Protein AF-A0A1G3ALM8-F1 (afdb_monomer)

Solvent-accessible surface area (backbone atoms only — not comparable to full-atom values): 11057 Å² total; per-residue (Å²): 129,68,91,84,66,70,38,62,44,62,52,64,50,61,56,52,95,46,96,86,49,71,70,46,82,67,40,66,60,47,79,58,75,25,45,72,29,43,24,44,47,71,32,66,44,97,85,56,35,39,42,31,27,16,26,46,44,87,91,53,68,39,52,33,18,41,33,37,30,43,29,68,44,82,86,50,72,70,42,77,59,43,70,64,47,77,90,74,26,44,72,38,50,25,36,52,42,43,67,44,97,84,50,49,35,39,35,31,37,33,56,48,91,89,62,76,83,66,67,33,80,48,74,46,79,48,74,51,71,55,49,62,78,71,81,86,56,68,49,73,69,30,54,46,53,41,61,78,41,55,77,33,67,51,68,75,49,15,29,9,84,44,48,78,26,47,65,44,16,48,72,44,18,53,51,44,44,50,59,53,36,52,65,77,72,53,79,81,74,77,80,79,84,128

pLDDT: mean 91.27, std 8.52, range [50.59, 98.19]

Nearest PDB structures (foldseek):
  3akh-assembly1_A  TM=4.683E-01  e=4.900E-03  Streptomyces avermitilis MA-4680 = NBRC 14893
  5m8e-assembly1_B  TM=4.940E-01  e=1.100E-02  Weissella cibaria
  3k1u-assembly1_A  TM=5.328E-01  e=3.701E-02  Clostridium acetobutylicum
  5m8b-assembly1_B  TM=4.171E-01  e=3.701E-02  Levilactobacillus brevis
  9etn-assembly1_A  TM=4.104E-01  e=2.511E+00  Mus musculus

Foldseek 3Di:
DDPPAAADAFDWDWDDPDPPGDTDDTDTLDCQQHPNWHWALWDAAPQRFKIKTWTCDPPAAARTFIWMWGDQHNPDRIHRIDTPDDVQGHNWHWGNWDADNQRQKIKIWTQDPPDDPRIDIDMDTLAADQVLVPPPDNDVVSVVVLVVQAQAQPQSQQCPPHRRHNRGSYVSSVVSNVVVNCVRPDDDDPDDDD

Structure (mmCIF, N/CA/C/O backbone):
data_AF-A0A1G3ALM8-F1
#
_entry.id   AF-A0A1G3ALM8-F1
#
loop_
_atom_site.group_PDB
_atom_site.id
_atom_site.type_symbol
_atom_site.label_atom_id
_atom_site.label_alt_id
_atom_site.label_comp_id
_atom_site.label_asym_id
_atom_site.label_entity_id
_atom_site.label_seq_id
_atom_site.pdbx_PDB_ins_code
_atom_site.Cartn_x
_atom_site.Cartn_y
_atom_site.Cartn_z
_atom_site.occupancy
_atom_site.B_iso_or_equiv
_atom_site.auth_seq_id
_atom_site.auth_comp_id
_atom_site.auth_asym_id
_atom_site.auth_atom_id
_atom_site.pdbx_PDB_model_num
ATOM 1 N N . MET A 1 1 ? 12.159 -22.872 14.785 1.00 64.44 1 MET A N 1
ATOM 2 C CA . MET A 1 1 ? 10.870 -22.445 14.204 1.00 64.44 1 MET A CA 1
ATOM 3 C C . MET A 1 1 ? 9.756 -22.783 15.177 1.00 64.44 1 MET A C 1
ATOM 5 O O . MET A 1 1 ? 9.823 -23.840 15.804 1.00 64.44 1 MET A O 1
ATOM 9 N N . ARG A 1 2 ? 8.803 -21.867 15.377 1.00 76.81 2 ARG A N 1
ATOM 10 C CA . ARG A 1 2 ? 7.647 -22.077 16.263 1.00 76.81 2 ARG A CA 1
ATOM 11 C C . ARG A 1 2 ? 6.672 -23.047 15.564 1.00 76.81 2 ARG A C 1
ATOM 13 O O . ARG A 1 2 ? 6.498 -22.919 14.355 1.00 76.81 2 ARG A O 1
ATOM 20 N N . PRO A 1 3 ? 6.075 -24.037 16.254 1.00 83.25 3 PRO A N 1
ATOM 21 C CA . PRO A 1 3 ? 5.061 -24.894 15.636 1.00 83.25 3 PRO A CA 1
ATOM 22 C C . PRO A 1 3 ? 3.901 -24.064 15.063 1.00 83.25 3 PRO A C 1
ATOM 24 O O . PRO A 1 3 ? 3.449 -23.135 15.727 1.00 83.25 3 PRO A O 1
ATOM 27 N N . GLY A 1 4 ? 3.422 -24.410 13.861 1.00 81.56 4 GLY A N 1
ATOM 28 C CA . GLY A 1 4 ? 2.338 -23.690 13.170 1.00 81.56 4 GLY A CA 1
ATOM 29 C C . GLY A 1 4 ? 2.789 -22.607 12.181 1.00 81.56 4 GLY A C 1
ATOM 30 O O . GLY A 1 4 ? 1.949 -21.839 11.726 1.00 81.56 4 GLY A O 1
ATOM 31 N N . GLY A 1 5 ? 4.088 -22.540 11.875 1.00 86.19 5 GLY A N 1
ATOM 32 C CA . GLY A 1 5 ? 4.628 -21.690 10.815 1.00 86.19 5 GLY A CA 1
ATOM 33 C C . GLY A 1 5 ? 4.489 -22.271 9.404 1.00 86.19 5 GLY A C 1
ATOM 34 O O . GLY A 1 5 ? 4.246 -23.474 9.256 1.00 86.19 5 GLY A O 1
ATOM 35 N N . TYR A 1 6 ? 4.658 -21.424 8.386 1.00 85.00 6 TYR A N 1
ATOM 36 C CA . TYR A 1 6 ? 4.491 -21.784 6.968 1.00 85.00 6 TYR A CA 1
ATOM 37 C C . TYR A 1 6 ? 5.817 -21.883 6.209 1.00 85.00 6 TYR A C 1
ATOM 39 O O . TYR A 1 6 ? 5.925 -22.695 5.284 1.00 85.00 6 TYR A O 1
ATOM 47 N N . GLY A 1 7 ? 6.825 -21.119 6.630 1.00 85.56 7 GLY A N 1
ATOM 48 C CA . GLY A 1 7 ? 8.112 -21.020 5.952 1.00 85.56 7 GLY A CA 1
ATOM 49 C C . GLY A 1 7 ? 9.284 -20.897 6.915 1.00 85.56 7 GLY A C 1
ATOM 50 O O . GLY A 1 7 ? 9.378 -21.646 7.891 1.00 85.56 7 GLY A O 1
ATOM 51 N N . GLY A 1 8 ? 10.210 -19.998 6.587 1.00 88.38 8 GLY A N 1
ATOM 52 C CA . GLY A 1 8 ? 11.362 -19.681 7.423 1.00 88.38 8 GLY A CA 1
ATOM 53 C C . GLY A 1 8 ? 10.951 -18.797 8.600 1.00 88.38 8 GLY A C 1
ATOM 54 O O . GLY A 1 8 ? 10.490 -19.282 9.638 1.00 88.38 8 GLY A O 1
ATOM 55 N N . SER A 1 9 ? 11.154 -17.494 8.458 1.00 93.44 9 SER A N 1
ATOM 56 C CA . SER A 1 9 ? 10.574 -16.482 9.343 1.00 93.44 9 SER A CA 1
ATOM 57 C C . SER A 1 9 ? 9.124 -16.217 8.948 1.00 93.44 9 SER A C 1
ATOM 59 O O . SER A 1 9 ? 8.825 -16.110 7.767 1.00 93.44 9 SER A O 1
ATOM 61 N N . ASP A 1 10 ? 8.244 -16.109 9.940 1.00 95.62 10 ASP A N 1
ATOM 62 C CA . ASP A 1 10 ? 6.830 -15.789 9.746 1.00 95.62 10 ASP A CA 1
ATOM 63 C C . ASP A 1 10 ? 6.459 -14.580 10.610 1.00 95.62 10 ASP A C 1
ATOM 65 O O . ASP A 1 10 ? 7.007 -14.388 11.703 1.00 95.62 10 ASP A O 1
ATOM 69 N N . ILE A 1 11 ? 5.431 -13.854 10.187 1.00 96.00 11 ILE A N 1
ATOM 70 C CA . ILE A 1 11 ? 4.797 -12.759 10.912 1.00 96.00 11 ILE A CA 1
ATOM 71 C C . ILE A 1 11 ? 3.682 -13.315 11.809 1.00 96.00 11 ILE A C 1
ATOM 73 O O . ILE A 1 11 ? 2.795 -14.066 11.378 1.00 96.00 11 ILE A O 1
ATOM 77 N N . TRP A 1 12 ? 3.731 -12.933 13.085 1.00 95.62 12 TRP A N 1
ATOM 78 C CA . TRP A 1 12 ? 2.768 -13.304 14.121 1.00 95.62 12 TRP A CA 1
ATOM 79 C C . TRP A 1 12 ? 2.218 -12.041 14.782 1.00 95.62 12 TRP A C 1
ATOM 81 O O . TRP A 1 12 ? 2.962 -11.095 15.017 1.00 95.62 12 TRP A O 1
ATOM 91 N N . ALA A 1 13 ? 0.940 -12.048 15.153 1.00 93.94 13 ALA A N 1
ATOM 92 C CA . ALA A 1 13 ? 0.29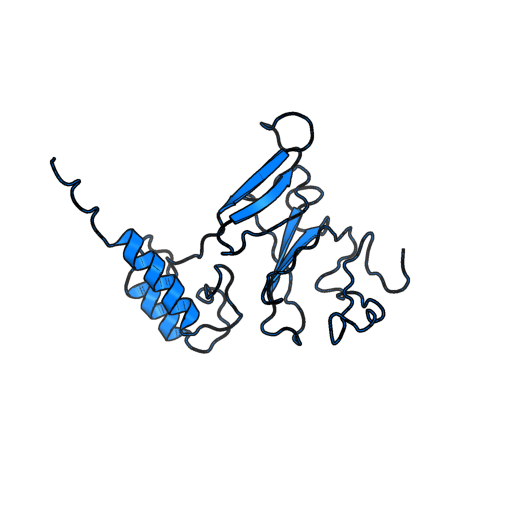4 -10.943 15.849 1.00 93.94 13 ALA A CA 1
ATOM 93 C C . ALA A 1 13 ? -0.203 -11.371 17.230 1.00 93.94 13 ALA A C 1
ATOM 95 O O . ALA A 1 13 ? -0.769 -12.449 17.402 1.00 93.94 13 ALA A O 1
ATOM 96 N N . ALA A 1 14 ? -0.027 -10.500 18.218 1.00 93.75 14 ALA A N 1
ATOM 97 C CA . ALA A 1 14 ? -0.662 -10.610 19.523 1.00 93.75 14 ALA A CA 1
ATOM 98 C C . ALA A 1 14 ? -1.429 -9.317 19.797 1.00 93.75 14 ALA A C 1
ATOM 100 O O . ALA A 1 14 ? -0.937 -8.234 19.494 1.00 93.75 14 ALA A O 1
ATOM 101 N N . GLY A 1 15 ? -2.622 -9.431 20.375 1.00 91.31 15 GLY A N 1
ATOM 102 C CA . GLY A 1 15 ? -3.427 -8.294 20.816 1.00 91.31 15 GLY A CA 1
ATOM 103 C C . GLY A 1 15 ? -3.531 -8.233 22.336 1.00 91.31 15 GLY A C 1
ATOM 104 O O . GLY A 1 15 ? -3.245 -9.207 23.034 1.00 91.31 15 GLY A O 1
ATOM 105 N N . ARG A 1 16 ? -3.972 -7.091 22.857 1.00 93.81 16 ARG A N 1
ATOM 106 C CA . ARG A 1 16 ? -4.372 -6.910 24.259 1.00 93.81 16 ARG A CA 1
ATOM 107 C C . ARG A 1 16 ? -5.546 -5.944 24.323 1.00 93.81 16 ARG A C 1
ATOM 109 O O . ARG A 1 16 ? -5.612 -5.014 23.525 1.00 93.81 16 ARG A O 1
ATOM 116 N N . ALA A 1 17 ? -6.464 -6.166 25.261 1.00 90.00 17 ALA A N 1
ATOM 117 C CA . ALA A 1 17 ? -7.690 -5.369 25.358 1.00 90.00 17 ALA A CA 1
ATOM 118 C C . ALA A 1 17 ? -7.422 -3.924 25.809 1.00 90.00 17 ALA A C 1
ATOM 120 O O . ALA A 1 17 ? -8.120 -3.001 25.401 1.00 90.00 17 ALA A O 1
ATOM 121 N N . THR A 1 18 ? -6.408 -3.725 26.655 1.00 93.75 18 THR A N 1
ATOM 122 C CA . THR A 1 18 ? -5.962 -2.407 27.120 1.00 93.75 18 THR A CA 1
ATOM 123 C C . THR A 1 18 ? -4.442 -2.391 27.265 1.00 93.75 18 THR A C 1
ATOM 125 O O . THR A 1 18 ? -3.787 -3.431 27.186 1.00 93.75 18 THR A O 1
ATOM 128 N N . THR A 1 19 ? -3.858 -1.218 27.516 1.00 93.56 19 THR A N 1
ATOM 129 C CA . THR A 1 19 ? -2.415 -1.082 27.769 1.00 93.56 19 THR A CA 1
ATOM 130 C C . THR A 1 19 ? -1.950 -1.697 29.091 1.00 93.56 19 THR A C 1
ATOM 132 O O . THR A 1 19 ? -0.745 -1.888 29.258 1.00 93.56 19 THR A O 1
ATOM 135 N N . GLU A 1 20 ? -2.879 -1.991 30.004 1.00 96.62 20 GLU A N 1
ATOM 136 C CA . GLU A 1 20 ? -2.630 -2.571 31.333 1.00 96.62 20 GLU A CA 1
ATOM 137 C C . GLU A 1 20 ? -2.718 -4.109 31.319 1.00 96.62 20 GLU A C 1
ATOM 139 O O . GLU A 1 20 ? -2.090 -4.777 32.136 1.00 96.62 20 GLU A O 1
ATOM 144 N N . GLU A 1 21 ? -3.484 -4.680 30.385 1.00 96.50 21 GLU A N 1
ATOM 145 C CA . GLU A 1 21 ? -3.683 -6.128 30.264 1.00 96.50 21 GLU A CA 1
ATOM 146 C C . GLU A 1 21 ? -2.478 -6.817 29.588 1.00 96.50 21 GLU A C 1
ATOM 148 O O . GLU A 1 21 ? -1.796 -6.212 28.744 1.00 96.50 21 GLU A O 1
ATOM 153 N N . PRO A 1 22 ? -2.201 -8.095 29.920 1.00 96.69 22 PRO A N 1
ATOM 154 C CA . PRO A 1 22 ? -1.160 -8.861 29.254 1.00 96.69 22 PRO A CA 1
ATOM 155 C C . PRO A 1 22 ? -1.497 -9.089 27.776 1.00 96.69 22 PRO A C 1
ATOM 157 O O . PRO A 1 22 ? -2.659 -9.122 27.367 1.00 96.69 22 PRO A O 1
ATOM 160 N N . TRP A 1 23 ? -0.452 -9.285 26.973 1.00 96.44 23 TRP A N 1
ATOM 161 C CA . TRP A 1 23 ? -0.603 -9.725 25.591 1.00 96.44 23 TRP A CA 1
ATOM 162 C C . TRP A 1 23 ? -1.207 -11.126 25.537 1.00 96.44 23 TRP A C 1
ATOM 164 O O . TRP A 1 23 ? -0.838 -12.005 26.319 1.00 96.44 23 TRP A O 1
ATOM 174 N N . ALA A 1 24 ? -2.118 -11.330 24.590 1.00 95.62 24 ALA A N 1
ATOM 175 C CA . ALA A 1 24 ? -2.592 -12.654 24.229 1.00 95.62 24 ALA A CA 1
ATOM 176 C C . ALA A 1 24 ? -1.456 -13.498 23.627 1.00 95.62 24 ALA A C 1
ATOM 178 O O . ALA A 1 24 ? -0.421 -12.980 23.201 1.00 95.62 24 ALA A O 1
ATOM 179 N N . GLU A 1 25 ? -1.668 -14.812 23.560 1.00 95.31 25 GLU A N 1
ATOM 180 C CA . GLU A 1 25 ? -0.763 -15.698 22.831 1.00 95.31 25 GLU A CA 1
ATOM 181 C C . GLU A 1 25 ? -0.684 -15.275 21.355 1.00 95.31 25 GLU A C 1
ATOM 183 O O . GLU A 1 25 ? -1.733 -15.124 20.722 1.00 95.31 25 GLU A O 1
ATOM 188 N N . PRO A 1 26 ? 0.523 -15.083 20.784 1.00 94.88 26 PRO A N 1
ATOM 189 C CA . PRO A 1 26 ? 0.632 -14.650 19.402 1.00 94.88 26 PRO A CA 1
ATOM 190 C C . PRO A 1 26 ? 0.090 -15.703 18.437 1.00 94.88 26 PRO A C 1
ATOM 192 O O . PRO A 1 26 ? 0.411 -16.890 18.560 1.00 94.88 26 PRO A O 1
ATOM 195 N N . VAL A 1 27 ? -0.653 -15.237 17.441 1.00 93.94 27 VAL A N 1
ATOM 196 C CA . VAL A 1 27 ? -1.278 -16.016 16.372 1.00 93.94 27 VAL A CA 1
ATOM 197 C C . VAL A 1 27 ? -0.538 -15.745 15.064 1.00 93.94 27 VAL A C 1
ATOM 199 O O . VAL A 1 27 ? -0.193 -14.605 14.765 1.00 93.94 27 VAL A O 1
ATOM 202 N N . ASN A 1 28 ? -0.255 -16.794 14.295 1.00 95.38 28 ASN A N 1
ATOM 203 C CA . ASN A 1 28 ? 0.364 -16.660 12.978 1.00 95.38 28 ASN A CA 1
ATOM 204 C C . ASN A 1 28 ? -0.626 -15.979 12.019 1.00 95.38 28 ASN A C 1
ATOM 206 O O . ASN A 1 28 ? -1.800 -16.348 12.014 1.00 95.38 28 ASN A O 1
ATOM 210 N N . LEU A 1 29 ? -0.165 -15.037 11.190 1.00 95.44 29 LEU A N 1
ATOM 211 C CA . LEU A 1 29 ? -1.030 -14.311 10.246 1.00 95.44 29 LEU A CA 1
ATOM 212 C C . LEU A 1 29 ? -1.505 -15.137 9.033 1.00 95.44 29 LEU A C 1
ATOM 214 O O . LEU A 1 29 ? -2.122 -14.605 8.113 1.00 95.44 29 LEU A O 1
ATOM 218 N N . GLY A 1 30 ? -1.271 -16.448 9.043 1.00 95.12 30 GLY A N 1
ATOM 219 C CA . GLY A 1 30 ? -1.801 -17.373 8.053 1.00 95.12 30 GLY A CA 1
ATOM 220 C C . GLY A 1 30 ? -1.021 -17.365 6.736 1.00 95.12 30 GLY A C 1
ATOM 221 O O . GLY A 1 30 ? -0.092 -16.580 6.562 1.00 95.12 30 GLY A O 1
ATOM 222 N N . PRO A 1 31 ? -1.408 -18.233 5.786 1.00 94.00 31 PRO A N 1
ATOM 223 C CA . PRO A 1 31 ? -0.676 -18.460 4.538 1.00 94.00 31 PRO A CA 1
ATOM 224 C C . PRO A 1 31 ? -0.932 -17.387 3.469 1.00 94.00 31 PRO A C 1
ATOM 226 O O . PRO A 1 31 ? -0.461 -17.516 2.343 1.00 94.00 31 PRO A O 1
ATOM 229 N N . VAL A 1 32 ? -1.757 -16.383 3.780 1.00 94.69 32 VAL A N 1
ATOM 230 C CA . VAL A 1 32 ? -1.973 -15.226 2.905 1.00 94.69 32 VAL A CA 1
ATOM 231 C C . VAL A 1 32 ? -0.867 -14.201 3.144 1.00 94.69 32 VAL A C 1
ATOM 233 O O . VAL A 1 32 ? -0.198 -13.767 2.206 1.00 94.69 32 VAL A O 1
ATOM 236 N N . VAL A 1 33 ? -0.638 -13.856 4.416 1.00 96.81 33 VAL A N 1
ATOM 237 C 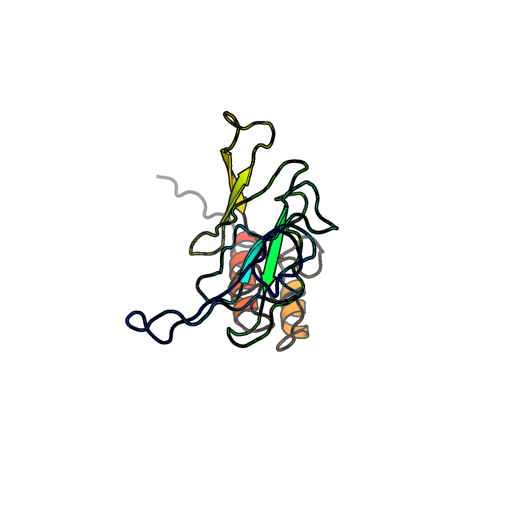CA . VAL A 1 33 ? 0.437 -12.941 4.810 1.00 96.81 33 VAL A CA 1
ATOM 238 C C . VAL A 1 33 ? 1.781 -13.649 4.829 1.00 96.81 33 VAL A C 1
ATOM 240 O O . VAL A 1 33 ? 2.737 -13.086 4.318 1.00 96.81 33 VAL A O 1
ATOM 243 N N . ASN A 1 34 ? 1.870 -14.863 5.371 1.00 96.69 34 ASN A N 1
ATOM 244 C CA . ASN A 1 34 ? 3.100 -15.653 5.371 1.00 96.69 34 ASN A CA 1
ATOM 245 C C . ASN A 1 34 ? 3.183 -16.561 4.146 1.00 96.69 34 ASN A C 1
ATOM 247 O O . ASN A 1 34 ? 2.174 -16.936 3.552 1.00 96.69 34 ASN A O 1
ATOM 251 N N . SER A 1 35 ? 4.397 -16.949 3.790 1.00 94.50 35 SER A N 1
ATOM 252 C CA . SER A 1 35 ? 4.715 -17.795 2.650 1.00 94.50 35 SER A CA 1
ATOM 253 C C . SER A 1 35 ? 5.578 -18.983 3.083 1.00 94.50 35 SER A C 1
ATOM 255 O O . SER A 1 35 ? 5.831 -19.206 4.263 1.00 94.50 35 SER A O 1
ATOM 257 N N . SER A 1 36 ? 6.041 -19.784 2.122 1.00 93.38 36 SER A N 1
ATOM 258 C CA . SER A 1 36 ? 7.055 -20.809 2.393 1.00 93.38 36 SER A CA 1
ATOM 259 C C . SER A 1 36 ? 8.476 -20.244 2.536 1.00 93.38 36 SER A C 1
ATOM 261 O O . SER A 1 36 ? 9.405 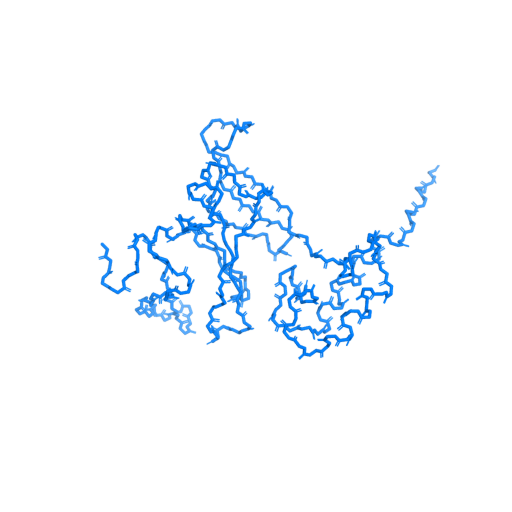-21.015 2.776 1.00 93.38 36 SER A O 1
ATOM 263 N N . ALA A 1 37 ? 8.666 -18.942 2.309 1.00 94.06 37 ALA A N 1
ATOM 264 C CA . ALA A 1 37 ? 9.950 -18.251 2.356 1.00 94.06 37 ALA A CA 1
ATOM 265 C C . ALA A 1 37 ? 10.148 -17.527 3.704 1.00 94.06 37 ALA A C 1
ATOM 267 O O . ALA A 1 37 ? 9.478 -17.847 4.682 1.00 94.06 37 ALA A O 1
ATOM 268 N N . ASP A 1 38 ? 11.111 -16.604 3.772 1.00 95.31 38 ASP A N 1
ATOM 269 C CA . ASP A 1 38 ? 11.270 -15.702 4.915 1.00 95.31 38 ASP A CA 1
ATOM 270 C C . ASP A 1 38 ? 10.371 -14.471 4.751 1.00 95.31 38 ASP A C 1
ATOM 272 O O . ASP A 1 38 ? 10.545 -13.711 3.798 1.00 95.31 38 ASP A O 1
ATOM 276 N N . ASP A 1 39 ? 9.468 -14.252 5.707 1.00 96.69 39 ASP A N 1
ATOM 277 C CA . ASP A 1 39 ? 8.572 -13.098 5.829 1.00 96.69 39 ASP A CA 1
ATOM 278 C C . ASP A 1 39 ? 8.824 -12.390 7.171 1.00 96.69 39 ASP A C 1
ATOM 280 O O . ASP A 1 39 ? 8.738 -13.004 8.238 1.00 96.69 39 ASP A O 1
ATOM 284 N N . SER A 1 40 ? 9.212 -11.110 7.145 1.00 96.19 40 SER A N 1
ATOM 285 C CA . SER A 1 40 ? 9.545 -10.350 8.366 1.00 96.19 40 SER A CA 1
ATOM 286 C C . SER A 1 40 ? 9.635 -8.837 8.113 1.00 96.19 40 SER A C 1
ATOM 288 O O . SER A 1 40 ? 9.339 -8.366 7.018 1.00 96.19 40 SER A O 1
ATOM 290 N N . GLY A 1 41 ? 10.045 -8.064 9.125 1.00 95.00 41 GLY A N 1
ATOM 291 C CA . GLY A 1 41 ? 10.275 -6.622 8.980 1.00 95.00 41 GLY A CA 1
ATOM 292 C C . GLY A 1 41 ? 8.975 -5.842 8.860 1.00 95.00 41 GLY A C 1
ATOM 293 O O . GLY A 1 41 ? 8.859 -4.945 8.036 1.00 95.00 41 GLY A O 1
ATOM 294 N N . GLU A 1 42 ? 7.974 -6.234 9.634 1.00 95.44 42 GLU A N 1
ATOM 295 C CA . GLU A 1 42 ? 6.623 -5.720 9.533 1.00 95.44 42 GLU A CA 1
ATOM 296 C C . GLU A 1 42 ? 6.470 -4.272 10.019 1.00 95.44 42 GLU A C 1
ATOM 298 O O . GLU A 1 42 ? 7.040 -3.844 11.026 1.00 95.44 42 GLU A O 1
ATOM 303 N N . PHE A 1 43 ? 5.600 -3.540 9.331 1.00 97.00 43 PHE A N 1
ATOM 304 C CA . PHE A 1 43 ? 5.057 -2.257 9.739 1.00 97.00 43 PHE A CA 1
ATOM 305 C C . PHE A 1 43 ? 3.555 -2.242 9.470 1.00 97.00 43 PHE A C 1
ATOM 307 O O . PHE A 1 43 ? 3.115 -2.487 8.349 1.00 97.00 43 PHE A O 1
ATOM 314 N N . ILE A 1 44 ? 2.764 -1.935 10.495 1.00 94.94 44 ILE A N 1
ATOM 315 C CA . ILE A 1 44 ? 1.317 -1.769 10.372 1.00 94.94 44 ILE A CA 1
ATOM 316 C C . ILE A 1 44 ? 0.965 -0.281 10.436 1.00 94.94 44 ILE A C 1
ATOM 318 O O . ILE A 1 44 ? 1.502 0.451 11.273 1.00 94.94 44 ILE A O 1
ATOM 322 N N . SER A 1 45 ? 0.079 0.172 9.552 1.00 92.56 45 SER A N 1
ATOM 323 C CA . SER A 1 45 ? -0.425 1.546 9.545 1.00 92.56 45 SER A CA 1
ATOM 324 C C . SER A 1 45 ? -1.145 1.893 10.852 1.00 92.56 45 SER A C 1
ATOM 326 O O . SER A 1 45 ? -1.607 1.021 11.590 1.00 92.56 45 SER A O 1
ATOM 328 N N . GLY A 1 46 ? -1.259 3.192 11.150 1.00 88.94 46 GLY A N 1
ATOM 329 C CA . GLY A 1 46 ? -1.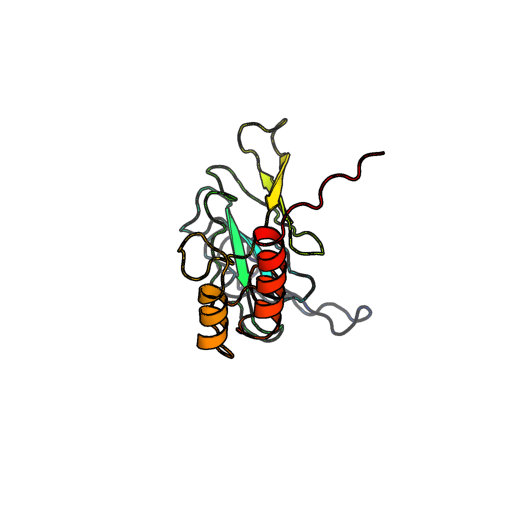857 3.669 12.404 1.00 88.94 46 GLY A CA 1
ATOM 330 C C . GLY A 1 46 ? -3.330 3.284 12.594 1.00 88.94 46 GLY A C 1
ATOM 331 O O . GLY A 1 46 ? -3.782 3.155 13.729 1.00 88.94 46 GLY A O 1
ATOM 332 N N . ASP A 1 47 ? -4.062 3.067 11.500 1.00 88.69 47 ASP A N 1
ATOM 333 C CA . ASP A 1 47 ? -5.441 2.562 11.490 1.00 88.69 47 ASP A CA 1
ATOM 334 C C . ASP A 1 47 ? -5.534 1.024 11.538 1.00 88.69 47 ASP A C 1
ATOM 336 O O . ASP A 1 47 ? -6.617 0.471 11.728 1.00 88.69 47 ASP A O 1
ATOM 340 N N . GLY A 1 48 ? -4.409 0.317 11.408 1.00 92.00 48 GLY A N 1
ATOM 341 C CA . GLY A 1 48 ? -4.362 -1.139 11.406 1.00 92.00 48 GLY A CA 1
ATOM 342 C C . GLY A 1 48 ? -4.835 -1.798 10.107 1.00 92.00 48 GLY A C 1
ATOM 343 O O . GLY A 1 48 ? -5.059 -3.013 10.125 1.00 92.00 48 GLY A O 1
ATOM 344 N N . LEU A 1 49 ? -5.027 -1.039 9.022 1.00 91.75 49 LEU A N 1
ATOM 345 C CA . LEU A 1 49 ? -5.654 -1.506 7.776 1.00 91.75 49 LEU A CA 1
ATOM 346 C C . LEU A 1 49 ? -4.661 -1.835 6.657 1.00 91.75 49 LEU A C 1
ATOM 348 O O . LEU A 1 49 ? -5.017 -2.544 5.720 1.00 91.75 49 LEU A O 1
ATOM 352 N N . ALA A 1 50 ? -3.410 -1.398 6.778 1.00 93.31 50 ALA A N 1
ATOM 353 C CA . ALA A 1 50 ? -2.330 -1.729 5.862 1.00 93.31 50 ALA A CA 1
ATOM 354 C C . ALA A 1 50 ? -1.146 -2.344 6.614 1.00 93.31 50 ALA A C 1
ATOM 356 O O . ALA A 1 50 ? -0.717 -1.845 7.656 1.00 93.31 50 ALA A O 1
ATOM 357 N N . LEU A 1 51 ? -0.605 -3.427 6.065 1.00 96.50 51 LEU A N 1
ATOM 358 C CA . LEU A 1 51 ? 0.584 -4.110 6.553 1.00 96.50 51 LEU A CA 1
ATOM 359 C C . LEU A 1 51 ? 1.639 -4.109 5.453 1.00 96.50 51 LEU A C 1
ATOM 361 O O . LEU A 1 51 ? 1.422 -4.650 4.370 1.00 96.50 51 LEU A O 1
ATOM 365 N N . PHE A 1 52 ? 2.793 -3.546 5.772 1.00 97.44 52 PHE A N 1
ATOM 366 C CA . PHE A 1 52 ? 3.998 -3.577 4.963 1.00 97.44 52 PHE A CA 1
ATOM 367 C C . PHE A 1 52 ? 4.984 -4.539 5.600 1.00 97.44 52 PHE A C 1
ATOM 369 O O . PHE A 1 52 ? 5.074 -4.620 6.823 1.00 97.44 52 PHE A O 1
ATOM 376 N N . PHE A 1 53 ? 5.717 -5.280 4.789 1.00 98.19 53 PHE A N 1
ATOM 377 C CA . PHE A 1 53 ? 6.720 -6.226 5.263 1.00 98.19 53 PHE A CA 1
ATOM 378 C C . PHE A 1 53 ? 7.708 -6.522 4.139 1.00 98.19 53 PHE A C 1
ATOM 380 O O . PHE A 1 53 ? 7.445 -6.201 2.978 1.00 98.19 53 PHE A O 1
ATOM 387 N N . HIS A 1 54 ? 8.840 -7.143 4.461 1.00 97.75 54 HIS A N 1
ATOM 388 C CA . HIS A 1 54 ? 9.729 -7.698 3.446 1.00 97.75 54 HIS A CA 1
ATOM 389 C C . HIS A 1 54 ? 9.602 -9.219 3.364 1.00 97.75 54 HIS A C 1
ATOM 391 O O . HIS A 1 54 ? 9.288 -9.897 4.347 1.00 97.75 54 HIS A O 1
ATOM 397 N N . SER A 1 55 ? 9.850 -9.772 2.183 1.00 97.56 55 SER A N 1
ATOM 398 C CA . SER A 1 55 ? 9.667 -11.194 1.915 1.00 97.56 55 SER A CA 1
ATOM 399 C C . SER A 1 55 ? 10.625 -11.711 0.850 1.00 97.56 55 SER A C 1
ATOM 401 O O . SER A 1 55 ? 10.905 -11.005 -0.114 1.00 97.56 55 SER A O 1
ATOM 403 N N . MET A 1 56 ? 11.070 -12.960 1.006 1.00 96.12 56 MET A N 1
ATOM 404 C CA . MET A 1 56 ? 11.745 -13.738 -0.046 1.00 96.12 56 MET A CA 1
ATOM 405 C C . MET A 1 56 ? 10.771 -14.615 -0.857 1.00 96.12 56 MET A C 1
ATOM 407 O O . MET A 1 56 ? 11.170 -15.628 -1.445 1.00 96.12 56 MET A O 1
ATOM 411 N N . ARG A 1 57 ? 9.467 -14.315 -0.827 1.00 94.75 57 ARG A N 1
ATOM 412 C CA . ARG A 1 57 ? 8.472 -15.071 -1.595 1.00 94.75 57 ARG A CA 1
ATOM 413 C C . ARG A 1 57 ? 8.745 -14.990 -3.105 1.00 94.75 57 ARG A C 1
ATOM 415 O O . ARG A 1 57 ? 9.356 -14.028 -3.571 1.00 94.75 57 ARG A O 1
ATOM 422 N N . PRO A 1 58 ? 8.268 -15.978 -3.887 1.00 91.56 58 PRO A N 1
ATOM 423 C CA . PRO A 1 58 ? 8.302 -15.898 -5.344 1.00 91.56 58 PRO A CA 1
ATOM 424 C C . PRO A 1 58 ? 7.636 -14.617 -5.872 1.00 91.56 58 PRO A C 1
ATOM 426 O O . PRO A 1 58 ? 6.818 -14.014 -5.185 1.00 91.56 58 PRO A O 1
ATOM 429 N N . ASP A 1 59 ? 7.973 -14.232 -7.102 1.00 88.50 59 ASP A N 1
ATOM 430 C CA . ASP A 1 59 ? 7.496 -13.008 -7.776 1.00 88.50 59 ASP A CA 1
ATOM 431 C C . ASP A 1 59 ? 8.071 -11.690 -7.214 1.00 88.50 59 ASP A C 1
ATOM 433 O O . ASP A 1 59 ? 7.624 -10.597 -7.563 1.00 88.50 59 ASP A O 1
ATOM 437 N N . GLY A 1 60 ? 9.114 -11.804 -6.389 1.00 86.69 60 GLY A N 1
ATOM 438 C CA . GLY A 1 60 ? 10.014 -10.719 -6.015 1.00 86.69 60 GLY A CA 1
ATOM 439 C C . GLY A 1 60 ? 10.978 -10.278 -7.132 1.00 86.69 60 GLY A C 1
ATOM 440 O O . GLY A 1 60 ? 11.128 -10.944 -8.160 1.00 86.69 60 GLY A O 1
ATOM 441 N N . SER A 1 61 ? 11.638 -9.138 -6.925 1.00 84.81 61 SER A N 1
ATOM 442 C CA . SER A 1 61 ? 12.672 -8.566 -7.801 1.00 84.81 61 SER A CA 1
ATOM 443 C C . SER A 1 61 ? 14.101 -8.912 -7.357 1.00 84.81 61 SER A C 1
ATOM 445 O O . SER A 1 61 ? 15.032 -8.780 -8.160 1.00 84.81 61 SER A O 1
ATOM 447 N N . GLY A 1 62 ? 14.280 -9.378 -6.119 1.00 82.44 62 GLY A N 1
ATOM 448 C CA . GLY A 1 62 ? 15.579 -9.615 -5.499 1.00 82.44 62 GLY A CA 1
ATOM 449 C C . GLY A 1 62 ? 15.551 -10.730 -4.455 1.00 82.44 62 GLY A C 1
ATOM 450 O O . GLY A 1 62 ? 14.933 -11.776 -4.655 1.00 82.44 62 GLY A O 1
ATOM 451 N N . ALA A 1 63 ? 16.316 -10.539 -3.377 1.00 88.06 63 ALA A N 1
ATOM 452 C CA . ALA A 1 63 ? 16.331 -11.448 -2.235 1.00 88.06 63 ALA A CA 1
ATOM 453 C C . ALA A 1 63 ? 15.164 -11.114 -1.296 1.00 88.06 63 ALA A C 1
ATOM 455 O O . ALA A 1 63 ? 14.080 -11.664 -1.471 1.00 88.06 63 ALA A O 1
ATOM 456 N N . HIS A 1 64 ? 15.347 -10.215 -0.329 1.00 96.25 64 HIS A N 1
ATOM 457 C CA . HIS A 1 64 ? 14.210 -9.613 0.364 1.00 96.25 64 HIS A CA 1
ATOM 458 C C . HIS A 1 64 ? 13.636 -8.455 -0.450 1.00 96.25 64 HIS A C 1
ATOM 460 O O . HIS A 1 64 ? 14.345 -7.495 -0.728 1.00 96.25 64 HIS A O 1
ATOM 466 N N . ASP A 1 65 ? 12.349 -8.526 -0.768 1.00 97.38 65 ASP A N 1
ATOM 467 C CA . ASP A 1 65 ? 11.600 -7.446 -1.408 1.00 97.38 65 ASP A CA 1
ATOM 468 C C . ASP A 1 65 ? 10.525 -6.906 -0.473 1.00 97.38 65 ASP A C 1
ATOM 470 O O . ASP A 1 65 ? 10.011 -7.650 0.358 1.00 97.38 65 ASP A O 1
ATOM 474 N N . MET A 1 66 ? 10.120 -5.651 -0.645 1.00 97.31 66 MET A N 1
ATOM 475 C CA . MET A 1 66 ? 8.993 -5.045 0.059 1.00 97.31 66 MET A CA 1
ATOM 476 C C . MET A 1 66 ? 7.651 -5.416 -0.577 1.00 97.31 66 MET A C 1
ATOM 478 O O . MET A 1 66 ? 7.455 -5.326 -1.796 1.00 97.31 66 MET A O 1
ATOM 482 N N . TRP A 1 67 ? 6.709 -5.770 0.290 1.00 97.38 67 TRP A N 1
ATOM 483 C CA . TRP A 1 67 ? 5.339 -6.148 -0.026 1.00 97.38 67 TRP A CA 1
ATOM 484 C C . TRP A 1 67 ? 4.364 -5.395 0.868 1.00 97.38 67 TRP A C 1
ATOM 486 O O . TRP A 1 67 ? 4.706 -4.951 1.967 1.00 97.38 67 TRP A O 1
ATOM 496 N N . MET A 1 68 ? 3.131 -5.288 0.393 1.00 95.88 68 MET A N 1
ATOM 497 C CA . MET A 1 68 ? 2.041 -4.647 1.108 1.00 95.88 68 MET A CA 1
ATOM 498 C C . MET A 1 68 ? 0.770 -5.472 0.990 1.00 95.88 68 MET A C 1
ATOM 500 O O . MET A 1 68 ? 0.480 -6.024 -0.065 1.00 95.88 68 MET A O 1
ATOM 504 N N . THR A 1 69 ? -0.021 -5.519 2.053 1.00 95.06 69 THR A N 1
ATOM 505 C CA . THR A 1 69 ? -1.395 -6.013 2.011 1.00 95.06 69 THR A CA 1
ATOM 506 C C . THR A 1 69 ? -2.326 -5.092 2.780 1.00 95.06 69 THR A C 1
ATOM 508 O O . THR A 1 69 ? -1.918 -4.448 3.747 1.00 95.06 69 THR A O 1
ATOM 511 N N . THR A 1 70 ? -3.588 -5.062 2.371 1.00 93.31 70 THR A N 1
ATOM 512 C CA . THR A 1 70 ? -4.649 -4.291 3.018 1.00 93.31 70 THR A CA 1
ATOM 513 C C . THR A 1 70 ? -5.736 -5.202 3.572 1.00 93.31 70 THR A C 1
ATOM 515 O O . THR A 1 70 ? -5.799 -6.396 3.262 1.00 93.31 70 THR A O 1
ATOM 518 N N . ARG A 1 71 ? -6.586 -4.632 4.418 1.00 91.25 71 ARG A N 1
ATOM 519 C CA . ARG A 1 71 ? -7.863 -5.189 4.859 1.00 91.25 71 ARG A CA 1
ATOM 520 C C . ARG A 1 71 ? -8.819 -4.041 5.138 1.00 91.25 71 ARG A C 1
ATOM 522 O O . ARG A 1 71 ? -8.383 -2.939 5.458 1.00 91.25 71 ARG A O 1
ATOM 529 N N . ARG A 1 72 ? -10.116 -4.310 5.055 1.00 85.69 72 ARG A N 1
ATOM 530 C CA . ARG A 1 72 ? -11.139 -3.269 5.173 1.00 85.69 72 ARG A CA 1
ATOM 531 C C . ARG A 1 72 ? -11.406 -2.852 6.620 1.00 85.69 72 ARG A C 1
ATOM 533 O O . ARG A 1 72 ? -11.635 -1.682 6.908 1.00 85.69 72 ARG A O 1
ATOM 540 N N . THR A 1 73 ? -11.382 -3.801 7.546 1.00 89.38 73 THR A N 1
ATOM 541 C CA . THR A 1 73 ? -11.513 -3.543 8.983 1.00 89.38 73 THR A CA 1
ATOM 542 C C . THR A 1 73 ? -10.472 -4.331 9.767 1.00 89.38 73 THR A C 1
ATOM 544 O O . THR A 1 73 ? -9.869 -5.276 9.261 1.00 89.38 73 THR A O 1
ATOM 547 N N . THR A 1 74 ? -10.260 -3.979 11.037 1.00 91.31 74 THR A N 1
ATOM 548 C CA . THR A 1 74 ? -9.301 -4.692 11.894 1.00 91.31 74 THR A CA 1
ATOM 549 C C . THR A 1 74 ? -9.697 -6.134 12.220 1.00 91.31 74 THR A C 1
ATOM 551 O O . THR A 1 74 ? -8.856 -6.877 12.730 1.00 91.31 74 THR A O 1
ATOM 554 N N . ASP A 1 75 ? -10.942 -6.514 11.929 1.00 91.25 75 ASP A N 1
ATOM 555 C CA . ASP A 1 75 ? -11.481 -7.859 12.137 1.00 91.25 75 ASP A CA 1
ATOM 556 C C . ASP A 1 75 ? -11.500 -8.696 10.847 1.00 91.25 75 ASP A C 1
ATOM 558 O O . ASP A 1 75 ? -11.697 -9.908 10.917 1.00 91.25 75 ASP A O 1
ATOM 562 N N . ASP A 1 76 ? -11.283 -8.069 9.685 1.00 92.19 76 ASP A N 1
ATOM 563 C CA . ASP A 1 76 ? -11.229 -8.766 8.402 1.00 92.19 76 ASP A CA 1
ATOM 564 C C . ASP A 1 76 ? -9.882 -9.470 8.197 1.00 92.19 76 ASP A C 1
ATOM 566 O O . ASP A 1 76 ? -8.834 -9.061 8.720 1.00 92.19 76 ASP A O 1
ATOM 570 N N . ASP A 1 77 ? -9.922 -10.519 7.375 1.00 93.50 77 ASP A N 1
ATOM 571 C CA . ASP A 1 77 ? -8.726 -11.176 6.865 1.00 93.50 77 ASP A CA 1
ATOM 572 C C . ASP A 1 77 ? -7.914 -10.220 5.975 1.00 93.50 77 ASP A C 1
ATOM 574 O O . ASP A 1 77 ? -8.447 -9.321 5.320 1.00 93.50 77 ASP A O 1
ATOM 578 N N . TRP A 1 78 ? -6.600 -10.433 5.937 1.00 95.31 78 TRP A N 1
ATOM 579 C CA . TRP A 1 78 ? -5.717 -9.725 5.015 1.00 95.31 78 TRP A CA 1
ATOM 580 C C . TRP A 1 78 ? -5.955 -10.171 3.570 1.00 95.31 78 TRP A C 1
ATOM 582 O O . TRP A 1 78 ? -6.166 -11.356 3.302 1.00 95.31 78 TRP A O 1
ATOM 592 N N . ASN A 1 79 ? -5.860 -9.226 2.636 1.00 93.75 79 ASN A N 1
ATOM 593 C CA . ASN A 1 79 ? -5.861 -9.499 1.203 1.00 93.75 79 ASN A CA 1
ATOM 594 C C . ASN A 1 79 ? -4.561 -10.183 0.738 1.00 93.75 79 ASN A C 1
ATOM 596 O O . ASN A 1 79 ? -3.614 -10.382 1.497 1.00 93.75 79 ASN A O 1
ATOM 600 N N . ILE A 1 80 ? -4.515 -10.575 -0.538 1.00 94.19 80 ILE A N 1
ATOM 601 C CA . ILE A 1 80 ? -3.286 -11.099 -1.145 1.00 94.19 80 ILE A CA 1
ATOM 602 C C . ILE A 1 80 ? -2.255 -9.960 -1.220 1.00 94.19 80 ILE A C 1
ATOM 604 O O . ILE A 1 80 ? -2.568 -8.922 -1.808 1.00 94.19 80 ILE A O 1
ATOM 608 N N . PRO A 1 81 ? -1.035 -10.137 -0.680 1.00 95.75 81 PRO A N 1
ATOM 609 C CA . PRO A 1 81 ? -0.027 -9.090 -0.727 1.00 95.75 81 PRO A CA 1
ATOM 610 C C . PRO A 1 81 ? 0.449 -8.777 -2.148 1.00 95.75 81 PRO A C 1
ATOM 612 O O . PRO A 1 81 ? 0.649 -9.679 -2.964 1.00 95.75 81 PRO A O 1
ATOM 615 N N . VAL A 1 82 ? 0.707 -7.500 -2.408 1.00 93.88 82 VAL A N 1
ATOM 616 C CA . VAL A 1 82 ? 1.253 -6.974 -3.661 1.00 93.88 82 VAL A CA 1
ATOM 617 C C . VAL A 1 82 ? 2.716 -6.572 -3.484 1.00 93.88 82 VAL A C 1
ATOM 619 O O . VAL A 1 82 ? 3.105 -6.027 -2.449 1.00 93.88 82 VAL A O 1
ATOM 622 N N . ASN A 1 83 ? 3.542 -6.853 -4.493 1.00 95.56 83 ASN A N 1
ATOM 623 C CA . ASN A 1 83 ? 4.932 -6.401 -4.535 1.00 95.56 83 ASN A CA 1
ATOM 624 C C . ASN A 1 83 ? 4.966 -4.901 -4.864 1.00 95.56 83 ASN A C 1
ATOM 626 O O . ASN A 1 83 ? 4.249 -4.460 -5.763 1.00 95.56 83 ASN A O 1
ATOM 630 N N . LEU A 1 84 ? 5.820 -4.123 -4.191 1.00 94.56 84 LEU A N 1
ATOM 631 C CA . LEU A 1 84 ? 5.909 -2.669 -4.411 1.00 94.56 84 LEU A CA 1
ATOM 632 C C . LEU A 1 84 ? 6.625 -2.258 -5.714 1.00 94.56 84 LEU A C 1
ATOM 634 O O . LEU A 1 84 ? 6.777 -1.071 -6.003 1.00 94.56 84 LEU A O 1
ATOM 638 N N . GLY A 1 85 ? 7.036 -3.232 -6.527 1.00 93.38 85 GLY A N 1
ATOM 639 C CA . GLY A 1 85 ? 7.545 -3.024 -7.875 1.00 93.38 85 GLY A CA 1
ATOM 640 C C . GLY A 1 85 ? 8.954 -2.422 -7.933 1.00 93.38 85 GLY A C 1
ATOM 641 O O . GLY A 1 85 ? 9.557 -2.103 -6.910 1.00 93.38 85 GLY A O 1
ATOM 642 N N . PRO A 1 86 ? 9.499 -2.238 -9.149 1.00 92.06 86 PRO A N 1
ATOM 643 C CA . PRO A 1 86 ? 10.922 -1.956 -9.372 1.00 92.06 86 PRO A CA 1
ATOM 644 C C . PRO A 1 86 ? 11.360 -0.528 -9.006 1.00 92.06 86 PRO A C 1
ATOM 646 O O . PRO A 1 86 ? 12.549 -0.214 -9.037 1.00 92.06 86 PRO A O 1
ATOM 649 N N . THR A 1 87 ? 10.415 0.364 -8.697 1.00 88.81 87 THR A N 1
ATOM 650 C CA . THR A 1 87 ? 10.724 1.702 -8.166 1.00 88.81 87 THR A CA 1
ATOM 651 C C . THR A 1 87 ? 11.233 1.608 -6.729 1.00 88.81 87 THR A C 1
ATOM 653 O O . THR A 1 87 ? 12.112 2.365 -6.315 1.00 88.81 87 THR A O 1
ATOM 656 N N . VAL A 1 88 ? 10.668 0.669 -5.972 1.00 94.38 88 VAL A N 1
ATOM 657 C CA . VAL A 1 88 ? 10.929 0.465 -4.550 1.00 94.38 88 VAL A CA 1
ATOM 658 C C . VAL A 1 88 ? 11.888 -0.707 -4.366 1.00 94.38 88 VAL A C 1
ATOM 660 O O . VAL A 1 88 ? 12.918 -0.543 -3.717 1.00 94.38 88 VAL A O 1
ATOM 663 N N . ASN A 1 89 ? 11.602 -1.835 -5.011 1.00 96.31 89 ASN A N 1
ATOM 664 C CA . ASN A 1 89 ? 12.385 -3.062 -4.959 1.00 96.31 89 ASN A CA 1
ATOM 665 C C . ASN A 1 89 ? 13.473 -3.111 -6.033 1.00 96.31 89 ASN A C 1
ATOM 667 O O . ASN A 1 89 ? 13.310 -2.635 -7.157 1.00 96.31 89 ASN A O 1
ATOM 671 N N . THR A 1 90 ? 14.598 -3.716 -5.686 1.00 94.25 90 THR A N 1
ATOM 672 C CA . THR A 1 90 ? 15.785 -3.858 -6.523 1.00 94.25 90 THR A CA 1
ATOM 673 C C . THR A 1 90 ? 16.272 -5.304 -6.515 1.00 94.25 90 THR A C 1
ATOM 675 O O . THR A 1 90 ? 15.677 -6.179 -5.906 1.00 94.25 90 THR A O 1
ATOM 678 N N . ALA A 1 91 ? 17.381 -5.579 -7.204 1.00 93.44 91 ALA A N 1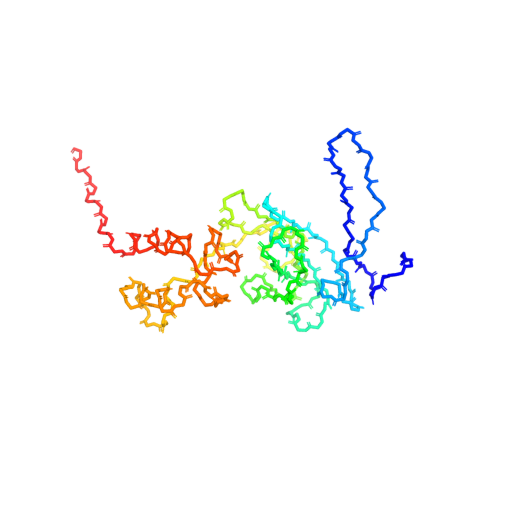
ATOM 679 C CA . ALA A 1 91 ? 18.033 -6.887 -7.115 1.00 93.44 91 ALA A CA 1
ATOM 680 C C . ALA A 1 91 ? 18.768 -7.112 -5.772 1.00 93.44 91 ALA A C 1
ATOM 682 O O . ALA A 1 91 ? 19.257 -8.215 -5.522 1.00 93.44 91 ALA A O 1
ATOM 683 N N . SER A 1 92 ? 18.913 -6.063 -4.955 1.00 93.88 92 SER A N 1
ATOM 684 C CA . SER A 1 92 ? 19.489 -6.119 -3.609 1.00 93.88 92 SER A CA 1
ATOM 685 C C . SER A 1 92 ? 18.412 -6.446 -2.567 1.00 93.88 92 SER A C 1
ATOM 687 O O . SER A 1 92 ? 17.237 -6.530 -2.895 1.00 93.88 92 SER A O 1
ATOM 689 N N . ASP A 1 93 ? 18.810 -6.617 -1.305 1.00 96.06 93 ASP A N 1
ATOM 690 C CA . ASP A 1 93 ? 17.854 -6.686 -0.198 1.00 96.06 93 ASP A CA 1
ATOM 691 C C . ASP A 1 93 ? 17.191 -5.328 0.053 1.00 96.06 93 ASP A C 1
ATOM 693 O O . ASP A 1 93 ? 17.865 -4.309 0.205 1.00 96.06 93 ASP A O 1
ATOM 697 N N . ASP A 1 94 ? 15.874 -5.330 0.169 1.00 96.69 94 ASP A N 1
ATOM 698 C CA . ASP A 1 94 ? 15.047 -4.165 0.428 1.00 96.69 94 ASP A CA 1
ATOM 699 C C . ASP A 1 94 ? 14.122 -4.470 1.608 1.00 96.69 94 ASP A C 1
ATOM 701 O O . ASP A 1 94 ? 13.195 -5.277 1.520 1.00 96.69 94 ASP A O 1
ATOM 705 N N . ILE A 1 95 ? 14.449 -3.879 2.761 1.00 97.25 95 ILE A N 1
ATOM 706 C CA . ILE A 1 95 ? 13.981 -4.362 4.066 1.00 97.25 95 ILE A CA 1
ATOM 707 C C . ILE A 1 95 ? 13.491 -3.245 4.985 1.00 97.25 95 ILE A C 1
ATOM 709 O O . ILE A 1 95 ? 13.821 -2.071 4.806 1.00 97.25 95 ILE A O 1
ATOM 713 N N . MET A 1 96 ? 12.796 -3.648 6.050 1.00 96.88 96 MET A N 1
ATOM 714 C CA . MET A 1 96 ? 12.368 -2.787 7.161 1.00 96.88 96 MET A CA 1
ATOM 715 C C . MET A 1 96 ? 11.535 -1.574 6.701 1.00 96.88 96 MET A C 1
ATOM 717 O O . MET A 1 96 ? 11.922 -0.434 6.980 1.00 96.88 96 MET A O 1
ATOM 721 N N . PRO A 1 97 ? 10.414 -1.795 5.987 1.00 97.19 97 PRO A N 1
ATOM 722 C CA . PRO A 1 97 ? 9.509 -0.722 5.601 1.00 97.19 97 PRO A CA 1
ATOM 723 C C . PRO A 1 97 ? 8.999 0.058 6.817 1.00 97.19 97 PRO A C 1
ATOM 725 O O . PRO A 1 97 ? 8.714 -0.496 7.878 1.00 97.19 97 PRO A O 1
ATOM 728 N N . ASN A 1 98 ? 8.841 1.365 6.649 1.00 96.56 98 ASN A N 1
ATOM 729 C CA . ASN A 1 98 ? 8.207 2.250 7.615 1.00 96.56 98 ASN A CA 1
ATOM 730 C C . ASN A 1 98 ? 7.542 3.409 6.882 1.00 96.56 98 ASN A C 1
ATOM 732 O O . ASN A 1 98 ? 8.088 3.896 5.900 1.00 96.56 98 ASN A O 1
ATOM 736 N N . ILE A 1 99 ? 6.389 3.872 7.348 1.00 94.75 99 ILE A N 1
ATOM 737 C CA . ILE A 1 99 ? 5.645 4.916 6.642 1.00 94.75 99 ILE A CA 1
ATOM 738 C C . ILE A 1 99 ? 5.503 6.155 7.508 1.00 94.75 99 ILE A C 1
ATOM 740 O O . ILE A 1 99 ? 5.309 6.066 8.723 1.00 94.75 99 ILE A O 1
ATOM 744 N N . SER A 1 100 ? 5.609 7.319 6.868 1.00 93.62 100 SER A N 1
ATOM 745 C CA . SER A 1 100 ? 5.361 8.608 7.502 1.00 93.62 100 SER A CA 1
ATOM 746 C C . SER A 1 100 ? 3.947 8.683 8.086 1.00 93.62 100 SER A C 1
ATOM 748 O O . SER A 1 100 ? 3.020 8.017 7.638 1.00 93.62 100 SER A O 1
ATOM 750 N N . ALA A 1 101 ? 3.751 9.513 9.110 1.00 89.06 101 ALA A N 1
ATOM 751 C CA . ALA A 1 101 ? 2.460 9.595 9.801 1.00 89.06 101 ALA A CA 1
ATOM 752 C C . ALA A 1 101 ? 1.293 10.041 8.893 1.00 89.06 101 ALA A C 1
ATOM 754 O O . ALA A 1 101 ? 0.145 9.709 9.172 1.00 89.06 101 ALA A O 1
ATOM 755 N N . ASP A 1 102 ? 1.589 10.786 7.829 1.00 86.88 102 ASP A N 1
ATOM 756 C CA . ASP A 1 102 ? 0.650 11.222 6.788 1.00 86.88 102 ASP A CA 1
ATOM 757 C C . ASP A 1 102 ? 0.557 10.240 5.603 1.00 86.88 102 ASP A C 1
ATOM 759 O O . ASP A 1 102 ? -0.185 10.485 4.658 1.00 86.88 102 ASP A O 1
ATOM 763 N N . GLY A 1 103 ? 1.330 9.152 5.638 1.00 88.19 103 GLY A N 1
ATOM 764 C CA . GLY A 1 103 ? 1.449 8.122 4.608 1.00 88.19 103 GLY A CA 1
ATOM 765 C C . GLY A 1 103 ? 1.855 8.579 3.219 1.00 88.19 103 GLY A C 1
ATOM 766 O O . GLY A 1 103 ? 1.588 7.868 2.255 1.00 88.19 103 GLY A O 1
ATOM 767 N N . SER A 1 104 ? 2.529 9.722 3.120 1.00 90.25 104 SER A N 1
ATOM 768 C CA . SER A 1 104 ? 3.074 10.237 1.863 1.00 90.25 104 SER A CA 1
ATOM 769 C C . SER A 1 104 ? 4.463 9.680 1.523 1.00 90.25 104 SER A C 1
ATOM 771 O O . SER A 1 104 ? 4.906 9.791 0.379 1.00 90.25 104 SER A O 1
ATOM 773 N N . VAL A 1 105 ? 5.168 9.072 2.487 1.00 94.94 105 VAL A N 1
ATOM 774 C CA . VAL A 1 105 ? 6.547 8.593 2.312 1.00 94.94 105 VAL A CA 1
ATOM 775 C C . VAL A 1 105 ? 6.737 7.199 2.905 1.00 94.94 105 VAL A C 1
ATOM 777 O O . VAL A 1 105 ? 6.439 6.961 4.076 1.00 94.94 105 VAL A O 1
ATOM 780 N N . LEU A 1 106 ? 7.317 6.302 2.106 1.00 96.44 106 LEU A N 1
ATOM 781 C CA . LEU A 1 106 ? 7.877 5.026 2.540 1.00 96.44 106 LEU A CA 1
ATOM 782 C C . LEU A 1 106 ? 9.374 5.195 2.808 1.00 96.44 106 LEU A C 1
ATOM 784 O O . LEU A 1 106 ? 10.116 5.605 1.919 1.00 96.44 106 LEU A O 1
ATOM 788 N N . TYR A 1 107 ? 9.824 4.820 3.998 1.00 97.38 107 TYR A N 1
ATOM 789 C CA . TYR A 1 107 ? 11.224 4.658 4.379 1.00 97.38 107 TYR A CA 1
ATOM 790 C C . TYR A 1 107 ? 11.592 3.177 4.416 1.00 97.38 107 TYR A C 1
ATOM 792 O O . TYR A 1 107 ? 10.789 2.350 4.845 1.00 97.38 107 TYR A O 1
ATOM 800 N N . PHE A 1 108 ? 12.808 2.840 3.998 1.00 97.19 108 PHE A N 1
ATOM 801 C CA . PHE A 1 108 ? 13.306 1.463 4.008 1.00 97.19 108 PHE A CA 1
ATOM 802 C C . PHE A 1 108 ? 14.838 1.422 3.979 1.00 97.19 108 PHE A C 1
ATOM 804 O O . PHE A 1 108 ? 15.492 2.420 3.668 1.00 97.19 108 PHE A O 1
ATOM 811 N N . CYS A 1 109 ? 15.421 0.267 4.290 1.00 96.94 109 CYS A N 1
ATOM 812 C CA . CYS A 1 109 ? 16.865 0.044 4.267 1.00 96.94 109 CYS A CA 1
ATOM 813 C C . CYS A 1 109 ? 17.271 -0.801 3.057 1.00 96.94 109 CYS A C 1
ATOM 815 O O . CYS A 1 109 ? 16.602 -1.781 2.735 1.00 96.94 109 CYS A O 1
ATOM 817 N N . SER A 1 110 ? 18.392 -0.458 2.421 1.00 96.62 110 SER A N 1
ATOM 818 C CA . SER A 1 110 ? 18.897 -1.201 1.261 1.00 96.62 110 SER A CA 1
ATOM 819 C C . SER A 1 110 ? 20.424 -1.109 1.128 1.00 96.62 110 SER A C 1
ATOM 821 O O . SER A 1 110 ? 20.988 -0.048 1.414 1.00 96.62 110 SER A O 1
ATOM 823 N N . PRO A 1 111 ? 21.115 -2.166 0.652 1.00 95.75 111 PRO A N 1
ATOM 824 C CA . PRO A 1 111 ? 22.521 -2.141 0.284 1.00 95.75 111 PRO A CA 1
ATOM 825 C C . PRO A 1 111 ? 22.707 -1.826 -1.212 1.00 95.75 111 PRO A C 1
ATOM 827 O O . PRO A 1 111 ? 23.719 -2.196 -1.816 1.00 95.75 111 PRO A O 1
ATOM 830 N N . ARG A 1 112 ? 21.702 -1.220 -1.862 1.00 94.06 112 ARG A N 1
ATOM 831 C CA . ARG A 1 112 ? 21.746 -0.894 -3.293 1.00 94.06 112 ARG A CA 1
ATOM 832 C C . ARG A 1 112 ? 22.943 0.006 -3.653 1.00 94.06 112 ARG A C 1
ATOM 834 O O . ARG A 1 112 ? 23.350 0.854 -2.853 1.00 94.06 112 ARG A O 1
ATOM 841 N N . PRO A 1 113 ? 23.505 -0.137 -4.870 1.00 92.25 113 PRO A N 1
ATOM 842 C CA . PRO A 1 113 ? 24.610 0.702 -5.321 1.00 92.25 113 PRO A CA 1
ATOM 843 C C . PRO A 1 113 ? 24.271 2.197 -5.297 1.00 92.25 113 PRO A C 1
ATOM 845 O O . PRO A 1 113 ? 23.162 2.597 -5.639 1.00 92.25 113 PRO A O 1
ATOM 848 N N . GLY A 1 114 ? 25.265 3.024 -4.965 1.00 90.00 114 GLY A N 1
ATOM 849 C CA . GLY A 1 114 ? 25.127 4.485 -4.885 1.00 90.00 114 GLY A CA 1
ATOM 850 C C . GLY A 1 114 ? 25.002 5.031 -3.458 1.00 90.00 114 GLY A C 1
ATOM 851 O O . GLY A 1 114 ? 25.139 6.239 -3.273 1.00 90.00 114 GLY A O 1
ATOM 852 N N . GLY A 1 115 ? 24.808 4.151 -2.472 1.00 89.06 115 GLY A N 1
ATOM 853 C CA . GLY A 1 115 ? 24.792 4.477 -1.046 1.00 89.06 115 GLY A CA 1
ATOM 854 C C . GLY A 1 115 ? 26.172 4.680 -0.397 1.00 89.06 115 GLY A C 1
ATOM 855 O O . GLY A 1 115 ? 27.215 4.630 -1.061 1.00 89.06 115 GLY A O 1
ATOM 856 N N . GLN A 1 116 ? 26.184 4.929 0.916 1.00 87.62 116 GLN A N 1
ATOM 857 C CA . GLN A 1 116 ? 27.373 5.130 1.745 1.00 87.62 116 GLN A CA 1
ATOM 858 C C . GLN A 1 116 ? 27.575 3.949 2.705 1.00 87.62 116 GLN A C 1
ATOM 860 O O . GLN A 1 116 ? 27.036 3.891 3.807 1.00 87.62 116 GLN A O 1
ATOM 865 N N . GLY A 1 117 ? 28.475 3.038 2.338 1.00 89.25 117 GLY A N 1
ATOM 866 C CA . GLY A 1 117 ? 28.765 1.853 3.144 1.00 89.25 117 GLY A CA 1
ATOM 867 C C . GLY A 1 117 ? 27.936 0.654 2.696 1.00 89.25 117 GLY A C 1
ATOM 868 O O . GLY A 1 117 ? 27.835 0.407 1.499 1.00 89.25 117 GLY A O 1
ATOM 869 N N . MET A 1 118 ? 27.443 -0.144 3.651 1.00 90.75 118 MET A N 1
ATOM 870 C CA . MET A 1 118 ? 26.703 -1.377 3.346 1.00 90.75 118 MET A CA 1
ATOM 871 C C . MET A 1 118 ? 25.189 -1.219 3.416 1.00 90.75 118 MET A C 1
ATOM 873 O O . MET A 1 118 ? 24.518 -1.873 2.642 1.00 90.75 118 MET A O 1
ATOM 877 N N . TRP A 1 119 ? 24.655 -0.421 4.339 1.00 96.19 119 TRP A N 1
ATOM 878 C CA . TRP A 1 119 ? 23.213 -0.265 4.526 1.00 96.19 119 TRP A CA 1
ATOM 879 C C . TRP A 1 119 ? 22.892 1.210 4.681 1.00 96.19 119 TRP A C 1
ATOM 881 O O . TRP A 1 119 ? 23.389 1.848 5.611 1.00 96.19 119 TRP A O 1
ATOM 891 N N . ASP A 1 120 ? 22.037 1.715 3.803 1.00 97.00 120 ASP A N 1
ATOM 892 C CA . ASP A 1 120 ? 21.544 3.085 3.838 1.00 97.00 120 ASP A CA 1
ATOM 893 C C . ASP A 1 120 ? 20.023 3.095 3.973 1.00 97.00 120 ASP A C 1
ATOM 895 O O . ASP A 1 120 ? 19.342 2.150 3.566 1.00 97.00 120 ASP A O 1
ATOM 899 N N . ILE A 1 121 ? 19.502 4.186 4.534 1.00 96.56 121 ILE A N 1
ATOM 900 C CA . ILE A 1 121 ? 18.066 4.459 4.573 1.00 96.56 121 ILE A CA 1
ATOM 901 C C . ILE A 1 121 ? 17.701 5.229 3.307 1.00 96.56 121 ILE A C 1
ATOM 903 O O . ILE A 1 121 ? 18.269 6.285 3.021 1.00 96.56 121 ILE A O 1
ATOM 907 N N . TYR A 1 122 ? 16.726 4.708 2.580 1.00 96.44 122 TYR A N 1
ATOM 908 C CA . TYR A 1 122 ? 16.129 5.322 1.407 1.00 96.44 122 TYR A CA 1
ATOM 909 C C . TYR A 1 122 ? 14.697 5.744 1.717 1.00 96.44 122 TYR A C 1
ATOM 911 O O . TYR A 1 122 ? 14.084 5.281 2.681 1.00 96.44 122 TYR A O 1
ATOM 919 N N . GLN A 1 123 ? 14.172 6.628 0.874 1.00 96.12 123 GLN A N 1
ATOM 920 C CA . GLN A 1 123 ? 12.765 6.989 0.886 1.00 96.12 123 GLN A CA 1
ATOM 921 C C . GLN A 1 123 ? 12.187 6.956 -0.528 1.00 96.12 123 GLN A C 1
ATOM 923 O O . GLN A 1 123 ? 12.892 7.266 -1.493 1.00 96.12 123 GLN A O 1
ATOM 928 N N . ALA A 1 124 ? 10.907 6.626 -0.633 1.00 95.12 124 ALA A N 1
ATOM 929 C CA . ALA A 1 124 ? 10.121 6.718 -1.854 1.00 95.12 124 ALA A CA 1
ATOM 930 C C . ALA A 1 124 ? 8.785 7.415 -1.552 1.00 95.12 124 ALA A C 1
ATOM 932 O O . ALA A 1 124 ? 8.206 7.174 -0.489 1.00 95.12 124 ALA A O 1
ATOM 933 N N . PRO A 1 125 ? 8.291 8.283 -2.450 1.00 93.56 125 PRO A N 1
ATOM 934 C CA . PRO A 1 125 ? 6.971 8.868 -2.285 1.00 93.56 125 PRO A CA 1
ATOM 935 C C . PRO A 1 125 ? 5.893 7.800 -2.502 1.00 93.56 125 PRO A C 1
ATOM 937 O O . PRO A 1 125 ? 6.033 6.929 -3.364 1.00 93.56 125 PRO A O 1
ATOM 940 N N . ILE A 1 126 ? 4.810 7.894 -1.739 1.00 90.94 126 ILE A N 1
ATOM 941 C CA . ILE A 1 126 ? 3.592 7.113 -1.938 1.00 90.94 126 ILE A CA 1
ATOM 942 C C . ILE A 1 126 ? 2.560 8.068 -2.532 1.00 90.94 126 ILE A C 1
ATOM 944 O O . ILE A 1 126 ? 2.073 8.971 -1.855 1.00 90.94 126 ILE A O 1
ATOM 948 N N . ILE A 1 127 ? 2.279 7.896 -3.822 1.00 88.31 127 ILE A N 1
ATOM 949 C CA . ILE A 1 127 ? 1.449 8.816 -4.603 1.00 88.31 127 ILE A CA 1
ATOM 950 C C . ILE A 1 127 ? 0.210 8.047 -5.077 1.00 88.31 127 ILE A C 1
ATOM 952 O O . ILE A 1 127 ? 0.380 6.984 -5.679 1.00 88.31 127 ILE A O 1
ATOM 956 N N . PRO A 1 128 ? -1.013 8.542 -4.817 1.00 87.94 128 PRO A N 1
ATOM 957 C CA . PRO A 1 128 ? -2.224 7.938 -5.352 1.00 87.94 128 PRO A CA 1
ATOM 958 C C . PRO A 1 128 ? -2.259 8.089 -6.873 1.00 87.94 128 PRO A C 1
ATOM 960 O O . PRO A 1 128 ? -1.845 9.111 -7.424 1.00 87.94 128 PRO A O 1
ATOM 963 N N . VAL A 1 129 ? -2.785 7.077 -7.556 1.00 87.44 129 VAL A N 1
ATOM 964 C CA . VAL A 1 129 ? -3.071 7.170 -8.990 1.00 87.44 129 VAL A CA 1
ATOM 965 C C . VAL A 1 129 ? -4.370 7.952 -9.151 1.00 87.44 129 VAL A C 1
ATOM 967 O O . VAL A 1 129 ? -5.424 7.474 -8.753 1.00 87.44 129 VAL A O 1
ATOM 970 N N . VAL A 1 130 ? -4.286 9.171 -9.683 1.00 92.62 130 VAL A N 1
ATOM 971 C CA . VAL A 1 130 ? -5.440 10.084 -9.824 1.00 92.62 130 VAL A CA 1
ATOM 972 C C . VAL A 1 130 ? -5.889 10.293 -11.271 1.00 92.62 130 VAL A C 1
ATOM 974 O O . VAL A 1 130 ? -7.022 10.702 -11.487 1.00 92.62 130 VAL A O 1
ATOM 977 N N . ASP A 1 131 ? -5.029 9.967 -12.239 1.00 93.62 131 ASP A N 1
ATOM 978 C CA . ASP A 1 131 ? -5.397 9.754 -13.644 1.00 93.62 131 ASP A CA 1
ATOM 979 C C . ASP A 1 131 ? -5.929 8.316 -13.764 1.00 93.62 131 ASP A C 1
ATOM 981 O O . ASP A 1 131 ? -5.181 7.347 -13.934 1.00 93.62 131 ASP A O 1
ATOM 985 N N . LEU A 1 132 ? -7.229 8.172 -13.520 1.00 94.62 132 LEU A N 1
ATOM 986 C CA . LEU A 1 132 ? -7.924 6.896 -13.361 1.00 94.62 132 LEU A CA 1
ATOM 987 C C . LEU A 1 132 ? -8.290 6.274 -14.709 1.00 94.62 132 LEU A C 1
ATOM 989 O O . LEU A 1 132 ? -8.516 5.062 -14.790 1.00 94.62 132 LEU A O 1
ATOM 993 N N . ASN A 1 133 ? -8.365 7.085 -15.765 1.00 93.94 133 ASN A N 1
ATOM 994 C CA . ASN A 1 133 ? -8.644 6.628 -17.123 1.00 93.94 133 ASN A CA 1
ATOM 995 C C . ASN A 1 133 ? -7.367 6.460 -17.987 1.00 93.94 133 ASN A C 1
ATOM 997 O O . ASN A 1 133 ? -7.454 5.905 -19.089 1.00 93.94 133 ASN A O 1
ATOM 1001 N N . ALA A 1 134 ? -6.205 6.865 -17.460 1.00 93.62 134 ALA A N 1
ATOM 1002 C CA . ALA A 1 134 ? -4.888 6.828 -18.090 1.00 93.62 134 ALA A CA 1
ATOM 1003 C C . ALA A 1 134 ? -4.770 7.679 -19.372 1.00 93.62 134 ALA A C 1
ATOM 1005 O O . ALA A 1 134 ? -4.077 7.279 -20.321 1.00 93.62 134 ALA A O 1
ATOM 1006 N N . ASP A 1 135 ? -5.452 8.825 -19.437 1.00 94.25 135 ASP A N 1
ATOM 1007 C CA . ASP A 1 135 ? -5.396 9.761 -20.567 1.00 94.25 135 ASP A CA 1
ATOM 1008 C C . ASP A 1 135 ? -4.325 10.858 -20.417 1.00 94.25 135 ASP A C 1
ATOM 1010 O O . ASP A 1 135 ? -4.025 11.574 -21.383 1.00 94.25 135 ASP A O 1
ATOM 1014 N N . GLY A 1 136 ? -3.666 10.911 -19.258 1.00 92.38 136 GLY A N 1
ATOM 1015 C CA . GLY A 1 136 ? -2.593 11.842 -18.935 1.00 92.38 136 GLY A CA 1
ATOM 1016 C C . GLY A 1 136 ? -3.069 13.181 -18.374 1.00 92.38 136 GLY A C 1
ATOM 1017 O O . GLY A 1 136 ? -2.234 14.078 -18.222 1.00 92.38 136 GLY A O 1
ATOM 1018 N N . LEU A 1 137 ? -4.362 13.345 -18.095 1.00 91.62 137 LEU A N 1
ATOM 1019 C CA . LEU A 1 137 ? -4.949 14.521 -17.459 1.00 91.62 137 LEU A CA 1
ATOM 1020 C C . LEU A 1 137 ? -5.681 14.101 -16.179 1.00 91.62 137 LEU A C 1
ATOM 1022 O O . LEU A 1 137 ? -6.177 12.993 -16.076 1.00 91.62 137 LEU A O 1
ATOM 1026 N N . VAL A 1 138 ? -5.735 15.000 -15.193 1.00 93.31 138 VAL A N 1
ATOM 1027 C CA . VAL A 1 138 ? -6.588 14.831 -14.006 1.00 93.31 138 VAL A CA 1
ATOM 1028 C C . VAL A 1 138 ? -7.799 15.730 -14.196 1.00 93.31 138 VAL A C 1
ATOM 1030 O O . VAL A 1 138 ? -7.719 16.950 -13.985 1.00 93.31 138 VAL A O 1
ATOM 1033 N N . ASP A 1 139 ? -8.897 15.148 -14.674 1.00 93.81 139 ASP A N 1
ATOM 1034 C CA . ASP A 1 139 ? -10.075 15.893 -15.100 1.00 93.81 139 ASP A CA 1
ATOM 1035 C C . ASP A 1 139 ? -11.419 15.194 -14.809 1.00 93.81 139 ASP A C 1
ATOM 1037 O O . ASP A 1 139 ? -11.536 14.219 -14.063 1.00 93.81 139 ASP A O 1
ATOM 1041 N N . THR A 1 140 ? -12.515 15.776 -15.314 1.00 95.44 140 THR A N 1
ATOM 1042 C CA . THR A 1 140 ? -13.876 15.332 -14.976 1.00 95.44 140 THR A CA 1
ATOM 1043 C C . THR A 1 140 ? -14.142 13.888 -15.389 1.00 95.44 140 THR A C 1
ATOM 1045 O O . THR A 1 140 ? -15.046 13.268 -14.828 1.00 95.44 140 THR A O 1
ATOM 1048 N N . ALA A 1 141 ? -13.393 13.355 -16.355 1.00 96.25 141 ALA A N 1
ATOM 1049 C CA . ALA A 1 141 ? -13.475 11.965 -16.761 1.00 96.25 141 ALA A CA 1
ATOM 1050 C C . ALA A 1 141 ? -13.001 11.030 -15.640 1.00 96.25 141 ALA A C 1
ATOM 1052 O O . ALA A 1 141 ? -13.673 10.032 -15.386 1.00 96.25 141 ALA A O 1
ATOM 1053 N N . ASP A 1 142 ? -11.947 11.379 -14.903 1.00 96.06 142 ASP A N 1
ATOM 1054 C CA . ASP A 1 142 ? -11.493 10.614 -13.734 1.00 96.06 142 ASP A CA 1
ATOM 1055 C C . ASP A 1 142 ? -12.500 10.692 -12.586 1.00 96.06 142 ASP A C 1
ATOM 1057 O O . ASP A 1 142 ? -12.827 9.688 -11.952 1.00 96.06 142 ASP A O 1
ATOM 1061 N N . MET A 1 143 ? -13.101 11.868 -12.374 1.00 96.31 143 MET A N 1
ATOM 1062 C CA . MET A 1 143 ? -14.198 12.009 -11.412 1.00 96.31 143 MET A CA 1
ATOM 1063 C C . MET A 1 143 ? -15.383 11.100 -11.774 1.00 96.31 143 MET A C 1
ATOM 1065 O O . MET A 1 143 ? -16.019 10.527 -10.885 1.00 96.31 143 MET A O 1
ATOM 1069 N N . CYS A 1 144 ? -15.690 10.948 -13.067 1.00 97.31 144 CYS A N 1
ATOM 1070 C CA . CYS A 1 144 ? -16.706 10.003 -13.520 1.00 97.31 144 CYS A CA 1
ATOM 1071 C C . CYS A 1 144 ? -16.330 8.555 -13.184 1.00 97.31 144 CYS A C 1
ATOM 1073 O O . CYS A 1 144 ? -17.219 7.822 -12.763 1.00 97.31 144 CYS A O 1
ATOM 1075 N N . VAL A 1 145 ? -15.051 8.164 -13.265 1.00 97.25 145 VAL A N 1
ATOM 1076 C CA . VAL A 1 145 ? -14.604 6.822 -12.843 1.00 97.25 145 VAL A CA 1
ATOM 1077 C C . VAL A 1 145 ? -14.936 6.573 -11.367 1.00 97.25 145 VAL A C 1
ATOM 1079 O O . VAL A 1 145 ? -15.525 5.542 -11.045 1.00 97.25 145 VAL A O 1
ATOM 1082 N N . ILE A 1 146 ? -14.653 7.530 -10.474 1.00 97.00 146 ILE A N 1
ATOM 1083 C CA . ILE A 1 146 ? -15.003 7.411 -9.043 1.00 97.00 146 ILE A CA 1
ATOM 1084 C C . ILE A 1 146 ? -16.520 7.250 -8.863 1.00 97.00 146 ILE A C 1
ATOM 1086 O O . ILE A 1 146 ? -16.982 6.385 -8.118 1.00 97.00 146 ILE A O 1
ATOM 1090 N N . ILE A 1 147 ? -17.318 8.069 -9.553 1.00 97.06 147 ILE A N 1
ATOM 1091 C CA . ILE A 1 147 ? -18.785 8.051 -9.435 1.00 97.06 147 ILE A CA 1
ATOM 1092 C C . ILE A 1 147 ? -19.380 6.744 -9.970 1.00 97.06 147 ILE A C 1
ATOM 1094 O O . ILE A 1 147 ? -20.286 6.186 -9.348 1.00 97.06 147 ILE A O 1
ATOM 1098 N N . ASP A 1 148 ? -18.874 6.242 -11.095 1.00 97.94 148 ASP A N 1
ATOM 1099 C CA . ASP A 1 148 ? -19.350 5.008 -11.725 1.00 97.94 148 ASP A CA 1
ATOM 1100 C C . ASP A 1 148 ? -19.086 3.775 -10.846 1.00 97.94 148 ASP A C 1
ATOM 1102 O O . ASP A 1 148 ? -19.823 2.786 -10.913 1.00 97.94 148 ASP A O 1
ATOM 1106 N N . HIS A 1 149 ? -18.075 3.853 -9.980 1.00 97.62 149 HIS A N 1
ATOM 1107 C CA . HIS A 1 149 ? -17.688 2.798 -9.048 1.00 97.62 149 HIS A CA 1
ATOM 1108 C C . HIS A 1 149 ? -18.095 3.063 -7.595 1.00 97.62 149 HIS A C 1
ATOM 1110 O O . HIS A 1 149 ? -17.700 2.309 -6.704 1.00 97.62 149 HIS A O 1
ATOM 1116 N N . TRP A 1 150 ? -18.928 4.072 -7.337 1.00 98.06 150 TRP A N 1
ATOM 1117 C CA . TRP A 1 150 ? -19.310 4.458 -5.981 1.00 98.06 150 TRP A CA 1
ATOM 1118 C C . TRP A 1 150 ? -19.930 3.306 -5.175 1.00 98.06 150 TRP A C 1
ATOM 1120 O O . TRP A 1 150 ? -20.899 2.665 -5.593 1.00 98.06 150 TRP A O 1
ATOM 1130 N N . GLY A 1 151 ? -19.402 3.073 -3.974 1.00 95.75 151 GLY A N 1
ATOM 1131 C CA . GLY A 1 151 ? -19.821 2.013 -3.058 1.00 95.75 151 GLY A CA 1
ATOM 1132 C C . GLY A 1 151 ? -19.330 0.609 -3.428 1.00 95.75 151 GLY A C 1
ATOM 1133 O O . GLY A 1 151 ? -19.835 -0.363 -2.860 1.00 95.75 151 GLY A O 1
ATOM 1134 N N . THR A 1 152 ? -18.391 0.485 -4.371 1.00 95.75 152 THR A N 1
ATOM 1135 C CA . THR A 1 152 ? -17.746 -0.788 -4.746 1.00 95.75 152 THR A CA 1
ATOM 1136 C C . THR A 1 152 ? -16.355 -0.923 -4.120 1.00 95.75 152 THR A C 1
ATOM 1138 O O . THR A 1 152 ? -15.865 0.013 -3.501 1.00 95.75 152 THR A O 1
ATOM 1141 N N . ASP A 1 153 ? -15.724 -2.085 -4.270 1.00 91.00 153 ASP A N 1
ATOM 1142 C CA . ASP A 1 153 ? -14.348 -2.399 -3.856 1.00 91.00 153 ASP A CA 1
ATOM 1143 C C . ASP A 1 153 ? -13.345 -2.264 -5.021 1.00 91.00 153 ASP A C 1
ATOM 1145 O O . ASP A 1 153 ? -12.318 -2.943 -5.062 1.00 91.00 153 ASP A O 1
ATOM 1149 N N . ASN A 1 154 ? -13.659 -1.427 -6.018 1.00 92.81 154 ASN A N 1
ATOM 1150 C CA . ASN A 1 154 ? -12.804 -1.269 -7.187 1.00 92.81 154 ASN A CA 1
ATOM 1151 C C . ASN A 1 154 ? -11.495 -0.549 -6.825 1.00 92.81 154 ASN A C 1
ATOM 1153 O O . ASN A 1 154 ? -11.453 0.676 -6.734 1.00 92.81 154 ASN A O 1
ATOM 1157 N N . SER A 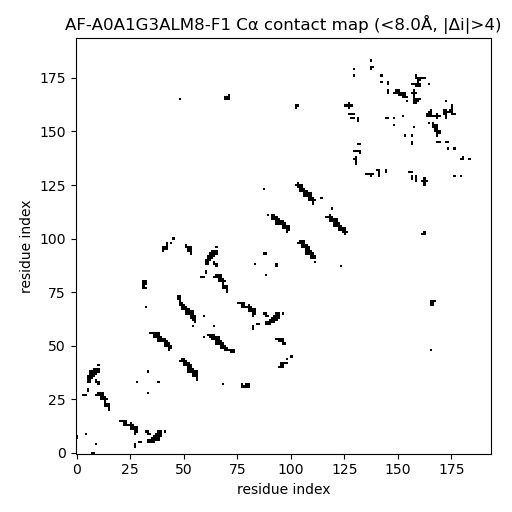1 155 ? -10.414 -1.324 -6.728 1.00 89.00 155 SER A N 1
ATOM 1158 C CA . SER A 1 155 ? -9.070 -0.850 -6.383 1.00 89.00 155 SER A CA 1
ATOM 1159 C C . SER A 1 155 ? -8.479 0.177 -7.352 1.00 89.00 155 SER A C 1
ATOM 1161 O O . SER A 1 155 ? -7.459 0.777 -7.038 1.00 89.00 155 SER A O 1
ATOM 1163 N N . LEU A 1 156 ? -9.051 0.352 -8.550 1.00 91.56 156 LEU A N 1
ATOM 1164 C CA . LEU A 1 156 ? -8.593 1.379 -9.488 1.00 91.56 156 LEU A CA 1
ATOM 1165 C C . LEU A 1 156 ? -8.806 2.783 -8.918 1.00 91.56 156 LEU A C 1
ATOM 1167 O O . LEU A 1 156 ? -7.957 3.641 -9.106 1.00 91.56 156 LEU A 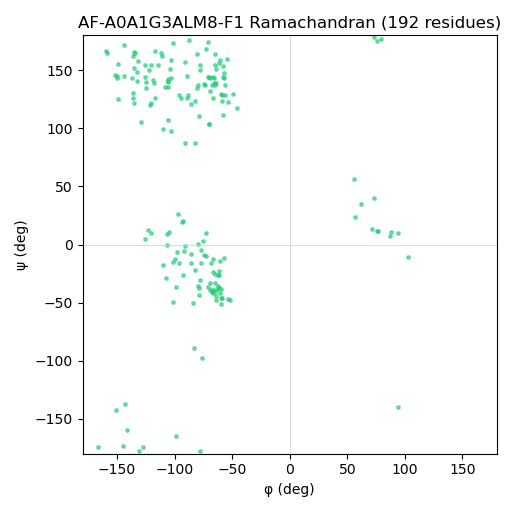O 1
ATOM 1171 N N . CYS A 1 157 ? -9.938 3.005 -8.250 1.00 93.25 157 CYS A N 1
ATOM 1172 C CA . CYS A 1 157 ? -10.383 4.317 -7.783 1.00 93.25 157 CYS A CA 1
ATOM 1173 C C . CYS A 1 157 ? -10.637 4.368 -6.267 1.00 93.25 157 CYS A C 1
ATOM 1175 O O . CYS A 1 157 ? -11.232 5.326 -5.784 1.00 93.25 157 CYS A O 1
ATOM 1177 N N . ASP A 1 158 ? -10.195 3.338 -5.546 1.00 93.19 158 ASP A N 1
ATOM 1178 C CA . ASP A 1 158 ? -10.071 3.294 -4.087 1.00 93.19 158 ASP A CA 1
ATOM 1179 C C . ASP A 1 158 ? -8.659 3.778 -3.716 1.00 93.19 158 ASP A C 1
ATOM 1181 O O . ASP A 1 158 ? -7.688 3.021 -3.696 1.00 93.19 158 ASP A O 1
ATOM 1185 N N . ILE A 1 159 ? -8.533 5.091 -3.558 1.00 93.00 159 ILE A N 1
ATOM 1186 C CA . ILE A 1 159 ? -7.282 5.851 -3.437 1.00 93.00 159 ILE A CA 1
ATOM 1187 C C . ILE A 1 159 ? -7.240 6.718 -2.172 1.00 93.00 159 ILE A C 1
ATOM 1189 O O . ILE A 1 159 ? -6.310 7.510 -1.998 1.00 93.00 159 ILE A O 1
ATOM 1193 N N . GLY A 1 160 ? -8.252 6.613 -1.309 1.00 90.69 160 GLY A N 1
ATOM 1194 C CA . GLY A 1 160 ? -8.392 7.371 -0.077 1.00 90.69 160 GLY A CA 1
ATOM 1195 C C . GLY A 1 160 ? -8.850 6.517 1.109 1.00 90.69 160 GLY A C 1
ATOM 1196 O O . GLY A 1 160 ? -9.333 5.408 0.950 1.00 90.69 160 GLY A O 1
ATOM 1197 N N . PRO A 1 161 ? -8.670 7.007 2.349 1.00 87.31 161 PRO A N 1
ATOM 1198 C CA . PRO A 1 161 ? -8.097 8.304 2.709 1.00 87.31 161 PRO A CA 1
ATOM 1199 C C . PRO A 1 161 ? -6.566 8.342 2.586 1.00 87.31 161 PRO A C 1
ATOM 1201 O O . PRO A 1 161 ? -5.980 9.421 2.572 1.00 87.31 161 PRO A O 1
ATOM 1204 N N . MET A 1 162 ? -5.931 7.175 2.494 1.00 88.88 162 MET A N 1
ATOM 1205 C CA . MET A 1 162 ? -4.508 7.016 2.208 1.00 88.88 162 MET A CA 1
ATOM 1206 C C . MET A 1 162 ? -4.331 6.591 0.746 1.00 88.88 162 MET A C 1
ATOM 1208 O O . MET A 1 162 ? -5.256 5.987 0.209 1.00 88.88 162 MET A O 1
ATOM 1212 N N . PRO A 1 163 ? -3.153 6.792 0.123 1.00 87.19 163 PRO A N 1
ATOM 1213 C CA . PRO A 1 163 ? -2.944 6.504 -1.303 1.00 87.19 163 PRO A CA 1
ATOM 1214 C C . PRO A 1 163 ? -3.231 5.070 -1.780 1.00 87.19 163 PRO A C 1
ATOM 1216 O O . PRO A 1 163 ? -3.216 4.814 -2.979 1.00 87.19 163 PRO A O 1
ATOM 1219 N N . TRP A 1 164 ? -3.421 4.133 -0.852 1.00 86.06 164 TRP A N 1
ATOM 1220 C CA . TRP A 1 164 ? -3.695 2.715 -1.090 1.00 86.06 164 TRP A CA 1
ATOM 1221 C C . TRP A 1 164 ? -5.151 2.305 -0.813 1.00 86.06 164 TRP A C 1
ATOM 1223 O O . TRP A 1 164 ? -5.432 1.107 -0.782 1.00 86.06 164 TRP A O 1
ATOM 1233 N N . GLY A 1 165 ? -6.043 3.270 -0.578 1.00 89.31 165 GLY A N 1
ATOM 1234 C CA . GLY A 1 165 ? -7.465 3.011 -0.370 1.00 89.31 165 GLY A CA 1
ATOM 1235 C C . GLY A 1 165 ? -7.816 2.444 1.006 1.00 89.31 165 GLY A C 1
ATOM 1236 O O . GLY A 1 165 ? -6.942 2.137 1.829 1.00 89.31 165 GLY A O 1
ATOM 1237 N N . ASP A 1 166 ? -9.113 2.294 1.262 1.00 87.31 166 ASP A N 1
ATOM 1238 C CA . ASP A 1 166 ? -9.659 1.622 2.448 1.00 87.31 166 ASP A CA 1
ATOM 1239 C C . ASP A 1 166 ? -10.555 0.411 2.129 1.00 87.31 166 ASP A C 1
ATOM 1241 O O . ASP A 1 166 ? -11.158 -0.197 3.024 1.00 87.31 166 ASP A O 1
ATOM 1245 N N . GLY A 1 167 ? -10.578 -0.008 0.864 1.00 87.94 167 GLY A N 1
ATOM 1246 C CA . GLY A 1 167 ? -11.376 -1.120 0.361 1.00 87.94 167 GLY A CA 1
ATOM 1247 C C . GLY A 1 167 ? -12.779 -0.707 -0.080 1.00 87.94 167 GLY A C 1
ATOM 1248 O O . GLY A 1 167 ? -13.626 -1.589 -0.274 1.00 87.94 167 GLY A O 1
ATOM 1249 N N . MET A 1 168 ? -13.070 0.592 -0.184 1.00 91.94 168 MET A N 1
ATOM 1250 C CA . MET A 1 168 ? -14.360 1.095 -0.633 1.00 91.94 168 MET A CA 1
ATOM 1251 C C . MET A 1 168 ? -14.232 2.429 -1.358 1.00 91.94 168 MET A C 1
ATOM 1253 O O . MET A 1 168 ? -13.845 3.422 -0.770 1.00 91.94 168 MET A O 1
ATOM 1257 N N . VAL A 1 169 ? -14.753 2.474 -2.583 1.00 96.25 169 VAL A N 1
ATOM 1258 C CA . VAL A 1 169 ? -14.909 3.722 -3.330 1.00 96.25 169 VAL A CA 1
ATOM 1259 C C . VAL A 1 169 ? -16.008 4.568 -2.679 1.00 96.25 169 VAL A C 1
ATOM 1261 O O . VAL A 1 169 ? -17.203 4.279 -2.817 1.00 96.25 169 VAL A O 1
ATOM 1264 N N . ASP A 1 170 ? -15.626 5.605 -1.950 1.00 96.06 170 ASP A N 1
ATOM 1265 C CA . ASP A 1 170 ? -16.500 6.525 -1.244 1.00 96.06 170 ASP A CA 1
ATOM 1266 C C . ASP A 1 170 ? -16.011 7.991 -1.303 1.00 96.06 170 ASP A C 1
ATOM 1268 O O . ASP A 1 170 ? -15.305 8.446 -2.206 1.00 96.06 170 ASP A O 1
ATOM 1272 N N . VAL A 1 171 ? -16.492 8.805 -0.363 1.00 97.25 171 VAL A N 1
ATOM 1273 C CA . VAL A 1 171 ? -16.165 10.232 -0.294 1.00 97.25 171 VAL A CA 1
ATOM 1274 C C . VAL A 1 171 ? -14.697 10.496 0.030 1.00 97.25 171 VAL A C 1
ATOM 1276 O O . VAL A 1 171 ? -14.199 11.568 -0.305 1.00 97.25 171 VAL A O 1
ATOM 1279 N N . LYS A 1 172 ? -13.993 9.563 0.668 1.00 95.31 172 LYS A N 1
ATOM 1280 C CA . LYS A 1 172 ? -12.574 9.695 1.001 1.00 95.31 172 LYS A CA 1
ATOM 1281 C C . LYS A 1 172 ? -11.716 9.651 -0.257 1.00 95.31 172 LYS A C 1
ATOM 1283 O O . LYS A 1 172 ? -10.810 10.473 -0.366 1.00 95.31 172 LYS A O 1
ATOM 1288 N N . ASP A 1 173 ? -12.047 8.798 -1.221 1.00 95.75 173 ASP A N 1
ATOM 1289 C CA . ASP A 1 173 ? -11.376 8.757 -2.527 1.00 95.75 173 ASP A CA 1
ATOM 1290 C C . ASP A 1 173 ? -11.599 10.046 -3.292 1.00 95.75 173 ASP A C 1
ATOM 1292 O O . ASP A 1 173 ? -10.657 10.642 -3.809 1.00 95.75 173 ASP A O 1
ATOM 1296 N N . LEU A 1 174 ? -12.842 10.535 -3.286 1.00 96.50 174 LEU A N 1
ATOM 1297 C CA . LEU A 1 174 ? -13.173 11.809 -3.910 1.00 96.50 174 LEU A CA 1
ATOM 1298 C C . LEU A 1 174 ? -12.416 12.976 -3.257 1.00 96.50 174 LEU A C 1
ATOM 1300 O O . LEU A 1 174 ? -11.996 13.893 -3.957 1.00 96.50 174 LEU A O 1
ATOM 1304 N N . ILE A 1 175 ? -12.221 12.959 -1.934 1.00 95.06 175 ILE A N 1
ATOM 1305 C CA . ILE A 1 175 ? -11.413 13.968 -1.232 1.00 95.06 175 ILE A CA 1
ATOM 1306 C C . ILE A 1 175 ? -9.956 13.901 -1.693 1.00 95.06 175 ILE A C 1
ATOM 1308 O O . ILE A 1 175 ? -9.393 14.946 -2.017 1.00 95.06 175 ILE A O 1
ATOM 1312 N N . VAL A 1 176 ? -9.356 12.707 -1.747 1.00 93.88 176 VAL A N 1
ATOM 1313 C CA . VAL A 1 176 ? -7.977 12.544 -2.233 1.00 93.88 176 VAL A CA 1
ATOM 1314 C C . VAL A 1 176 ? -7.868 13.035 -3.671 1.00 93.88 176 VAL A C 1
ATOM 1316 O O . VAL A 1 176 ? -7.047 13.901 -3.949 1.00 93.88 176 VAL A O 1
ATOM 1319 N N . PHE A 1 177 ? -8.744 12.577 -4.559 1.00 95.88 177 PHE A N 1
ATOM 1320 C CA . PHE A 1 177 ? -8.793 13.015 -5.949 1.00 95.88 177 PHE A CA 1
ATOM 1321 C C . PHE A 1 177 ? -8.839 14.544 -6.089 1.00 95.88 177 PHE A C 1
ATOM 1323 O O . PHE A 1 177 ? -8.043 15.128 -6.824 1.00 95.88 177 PHE A O 1
ATOM 1330 N N . MET A 1 178 ? -9.714 15.213 -5.331 1.00 94.56 178 MET A N 1
ATOM 1331 C CA . MET A 1 178 ? -9.858 16.670 -5.389 1.00 94.56 178 MET A CA 1
ATOM 1332 C C . MET A 1 178 ? -8.608 17.423 -4.913 1.00 94.56 178 MET A C 1
ATOM 1334 O O . MET A 1 178 ? -8.294 18.472 -5.471 1.00 94.56 178 MET A O 1
ATOM 1338 N N . ILE A 1 179 ? -7.862 16.889 -3.937 1.00 90.88 179 ILE A N 1
ATOM 1339 C CA . ILE A 1 179 ? -6.589 17.486 -3.493 1.00 90.88 179 ILE A CA 1
ATOM 1340 C C . ILE A 1 179 ? -5.582 17.538 -4.650 1.00 90.88 179 ILE A C 1
ATOM 1342 O O . ILE A 1 179 ? -4.897 18.547 -4.816 1.00 90.88 179 ILE A O 1
ATOM 1346 N N . TYR A 1 180 ? -5.493 16.477 -5.453 1.00 89.88 180 TYR A N 1
ATOM 1347 C CA . TYR A 1 180 ? -4.557 16.415 -6.580 1.00 89.88 180 TYR A CA 1
ATOM 1348 C C . TYR A 1 180 ? -5.064 17.180 -7.801 1.00 89.88 180 TYR A C 1
ATOM 1350 O O . TYR A 1 180 ? -4.278 17.850 -8.469 1.00 89.88 180 TYR A O 1
ATOM 1358 N N . TRP A 1 181 ? -6.375 17.174 -8.051 1.00 90.06 181 TRP A N 1
ATOM 1359 C CA . TRP A 1 181 ? -6.969 18.014 -9.088 1.00 90.06 181 TRP A CA 1
ATOM 1360 C C . TRP A 1 181 ? -6.598 19.487 -8.911 1.00 90.06 181 TRP A C 1
ATOM 1362 O O . TRP A 1 181 ? -6.243 20.162 -9.878 1.00 90.06 181 TRP A O 1
ATOM 1372 N N . GLU A 1 182 ? -6.710 20.011 -7.687 1.00 85.50 182 GLU A N 1
ATOM 1373 C CA . GLU A 1 182 ? -6.393 21.411 -7.395 1.00 85.50 182 GLU A CA 1
ATOM 1374 C C . GLU A 1 182 ? -4.918 21.739 -7.666 1.00 85.50 182 GLU A C 1
ATOM 1376 O O . GLU A 1 182 ? -4.626 22.833 -8.149 1.00 85.50 182 GLU A O 1
ATOM 1381 N N . GLN A 1 183 ? -4.003 20.799 -7.409 1.00 83.62 183 GLN A N 1
ATOM 1382 C CA . GLN A 1 183 ? -2.566 20.975 -7.646 1.00 83.62 183 GLN A CA 1
ATOM 1383 C C . GLN A 1 183 ? -2.222 21.071 -9.138 1.00 83.62 183 GLN A C 1
ATOM 1385 O O . GLN A 1 183 ? -1.413 21.916 -9.513 1.00 83.62 183 GLN A O 1
ATOM 1390 N N . GLU A 1 184 ? -2.850 20.251 -9.982 1.00 80.50 184 GLU A N 1
ATOM 1391 C CA . GLU A 1 184 ? -2.594 20.225 -11.432 1.00 80.50 184 GLU A CA 1
ATOM 1392 C C . GLU A 1 184 ? -3.273 21.389 -12.177 1.00 80.50 184 GLU A C 1
ATOM 1394 O O . GLU A 1 184 ? -2.766 21.883 -13.185 1.00 80.50 184 GLU A O 1
ATOM 1399 N N . ASN A 1 185 ? -4.424 21.860 -11.681 1.00 76.88 185 ASN A N 1
ATOM 1400 C CA . ASN A 1 185 ? -5.289 22.788 -12.418 1.00 76.88 185 ASN A CA 1
ATOM 1401 C C . ASN A 1 185 ? -5.284 24.243 -11.903 1.00 76.88 185 ASN A C 1
ATOM 1403 O O . ASN A 1 185 ? -5.980 25.087 -12.480 1.00 7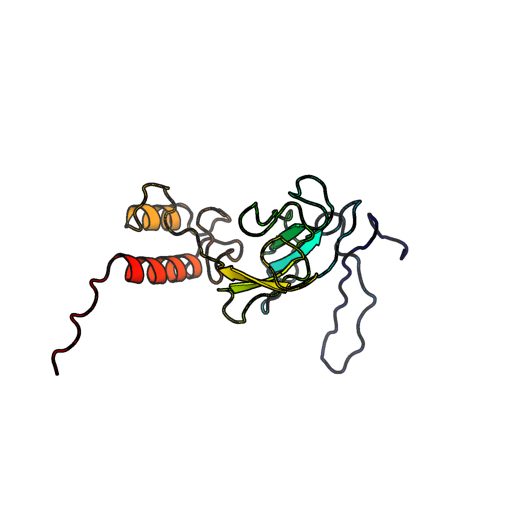6.88 185 ASN A O 1
ATOM 1407 N N . MET A 1 186 ? -4.525 24.585 -10.852 1.00 70.06 186 MET A N 1
ATOM 1408 C CA . MET A 1 186 ? -4.378 25.979 -10.407 1.00 70.06 186 MET A CA 1
ATOM 1409 C C . MET A 1 186 ? -3.114 26.653 -10.971 1.00 70.06 186 MET A C 1
ATOM 1411 O O . MET A 1 186 ? -2.015 26.131 -10.809 1.00 70.06 186 MET A O 1
ATOM 1415 N N . PRO A 1 187 ? -3.225 27.850 -11.585 1.00 60.28 187 PRO A N 1
ATOM 1416 C CA . PRO A 1 187 ? -2.050 28.617 -11.989 1.00 60.28 187 PRO A CA 1
ATOM 1417 C C . PRO A 1 187 ? -1.262 29.079 -10.755 1.00 60.28 187 P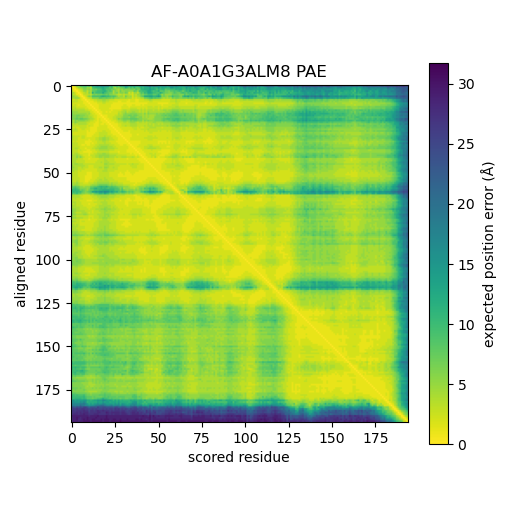RO A C 1
ATOM 1419 O O . PRO A 1 187 ? -1.862 29.542 -9.781 1.00 60.28 187 PRO A O 1
ATOM 1422 N N . GLU A 1 188 ? 0.074 29.008 -10.817 1.00 61.59 188 GLU A N 1
ATOM 1423 C CA . GLU A 1 188 ? 0.953 29.623 -9.813 1.00 61.59 188 GLU A CA 1
ATOM 1424 C C . GLU A 1 188 ? 0.522 31.080 -9.580 1.00 61.59 188 GLU A C 1
ATOM 1426 O O . GLU A 1 188 ? 0.327 31.849 -10.530 1.00 61.59 188 GLU A O 1
ATOM 1431 N N . GLN A 1 189 ? 0.337 31.473 -8.313 1.00 59.53 189 GLN A N 1
ATOM 1432 C CA . GLN A 1 189 ? 0.128 32.884 -8.001 1.00 59.53 189 GLN A CA 1
ATOM 1433 C C . GLN A 1 189 ? 1.357 33.657 -8.492 1.00 59.53 189 GLN A C 1
ATOM 1435 O O . GLN A 1 189 ? 2.471 33.251 -8.162 1.00 59.53 189 GLN A O 1
ATOM 1440 N N . PRO A 1 190 ? 1.199 34.748 -9.265 1.00 62.97 190 PRO A N 1
ATOM 1441 C CA . PRO A 1 190 ? 2.347 35.541 -9.667 1.00 62.97 190 PRO A CA 1
ATOM 1442 C C . PRO A 1 190 ? 3.049 36.037 -8.403 1.00 62.97 190 PRO A C 1
ATOM 1444 O O . PRO A 1 190 ? 2.409 36.670 -7.558 1.00 62.97 190 PRO A O 1
ATOM 1447 N N . ASP A 1 191 ? 4.339 35.712 -8.280 1.00 57.25 191 ASP A N 1
ATOM 1448 C CA . ASP A 1 191 ? 5.201 36.175 -7.196 1.00 57.25 191 ASP A CA 1
ATOM 1449 C C . ASP A 1 191 ? 4.982 37.675 -7.002 1.00 57.25 191 ASP A C 1
ATOM 1451 O O . ASP A 1 191 ? 5.187 38.478 -7.916 1.00 57.25 191 ASP A O 1
ATOM 1455 N N . GLY A 1 192 ? 4.496 38.048 -5.818 1.00 55.56 192 GLY A N 1
ATOM 1456 C CA . GLY A 1 192 ? 4.233 39.437 -5.482 1.00 55.56 192 GLY A CA 1
ATOM 1457 C C . GLY A 1 192 ? 5.515 40.253 -5.620 1.00 55.56 192 GLY A C 1
ATOM 1458 O O . GLY A 1 192 ? 6.450 40.075 -4.840 1.00 55.56 192 GLY A O 1
ATOM 1459 N N . GLU A 1 193 ? 5.549 41.145 -6.609 1.00 50.59 193 GLU A N 1
ATOM 1460 C CA . GLU A 1 193 ? 6.568 42.186 -6.723 1.00 50.59 193 GLU A CA 1
ATOM 1461 C C . GLU A 1 193 ? 6.615 42.987 -5.406 1.00 50.59 193 GLU A C 1
ATOM 1463 O O . GLU A 1 193 ? 5.593 43.505 -4.945 1.00 50.59 193 GLU A O 1
ATOM 1468 N N . GLN A 1 194 ? 7.803 43.031 -4.788 1.00 52.16 194 GLN A N 1
ATOM 1469 C CA . GLN A 1 194 ? 8.126 43.875 -3.629 1.00 52.16 194 GLN A CA 1
ATOM 1470 C C . GLN A 1 194 ? 8.255 45.349 -4.017 1.00 52.16 194 GLN A C 1
ATOM 1472 O O . GLN A 1 194 ? 8.854 45.628 -5.081 1.00 52.16 194 GLN A O 1
#

Mean predicted aligned error: 6.0 Å

Sequence (194 aa):
MRPGGYGGSDIWAAGRATTEEPWAEPVNLGPVVNSSADDSGEFISGDGLALFFHSMRPDGSGAHDMWMTTRRTTDDDWNIPVNLGPTVNTASDDIMPNISADGSVLYFCSPRPGGQGMWDIYQAPIIPVVDLNADGLVDTADMCVIIDHWGTDNSLCDIGPMPWGDGMVDVKDLIVFMIYWEQENMPEQPDGEQ

Radius of gyration: 19.47 Å; Cα contacts (8 Å, |Δi|>4): 377; chains: 1; bounding box: 49×69×52 Å

Secondary structure (DSSP, 8-state):
--TT-SSSS--EE---SSSSSPPPPPEE-HHHH--SS-EEEEEE-TTS-EEEEEE--TT-SSSSEEEEEE-SSTTSPP---EE--TTT--SS--EEEEE-TTSSEEEEEE--TTSSSS-EEEEEE------SSSSS--SHHHHHHHHHTTTS--TTT---SSTT--SS-SHHHHHHHHHHHHHHHSPPPP----